Protein AF-A0A4R2NBK3-F1 (afdb_monomer)

Radius of gyration: 19.97 Å; Cα contacts (8 Å, |Δi|>4): 414; chains: 1; bounding box: 52×36×67 Å

Sequence (208 aa):
MELKKFLYHNIYIDRPTYHLQNYLVFELMTNTQRFVYMKHPIYPAPDNEKHIVFVKSTKFLNMWRNMQFPQVPKLSFGNEADWRNDDKFQYAEKGFSYGHSNPVPLAEVSCEQYIEQEPVYVKQFLWFNKLIGYTQNTKTACSFINGITRTIWLLANGVQQFPVYTYSEEDAILLAKYAGIYSEGYYGLLELNKELEKLTNINLYEPQ

InterPro domains:
  IPR035615 FiwA/Osa [cd16389] (42-181)
  IPR054044 Plasmid Fertility inhibition factor [PF22162] (52-180)

Nearest PDB structures (foldseek):
  4ovb-assembly1_A  TM=8.331E-01  e=1.066E-12  Shigella flexneri
  8rdv-assembly1_JY  TM=1.698E-01  e=2.416E+00  Psychrobacter urativorans
  4i7c-assembly1_A  TM=3.770E-01  e=8.732E+00  Homo sapiens
  8sh1-assembly1_A  TM=1.286E-01  e=1.779E+00  Homo sapiens
  3kjp-assembly1_A  TM=1.474E-01  e=5.035E+00  Homo sapiens

Secondary structure (DSSP, 8-state):
--BTTBTT--EEEE--TT-S--EEEEEEE-TTS-EEEEEEE--SS--SS-EEEEEEHHHHHHHHHT-SS-SSHHHHS--HHHHHTSTTHHHHHHHHHTGGGSPEEPEEEEEEEEEEEEEEEEEEETTEEEEEEEEEEEEEEEEEEE-HHHHHHHHHTT--EEEEEESSHHHHHHHHHHHBSSTT-EEEHHHHHHHHHHHH-S-SSS--

Foldseek 3Di:
DADPLGPPWDWDWAFDQPDQWIWIKTWFAFPVRDIFIEIDTQAPDDDQLKKKFKFFLVLQLVQALPDPDRPCNQLSVHDLVSLCPPPCLVVLVVQRVCGPVHHHYAWEKFKDKDWDWAFDWDDPDPPDTDGDGTDIDIGMHMHGPGDSNNSSNCVSRHGGIDMHMYRHVVRNQRRCCRTGPHNNRMDRSVRVNVRVCVVPVDDNRGRD

pLDDT: mean 94.19, std 6.03, range [61.19, 98.81]

Solvent-accessible surface area (backbone atoms only — not comparable to full-atom values): 11207 Å² total; per-residue (Å²): 91,74,47,92,71,46,69,98,41,53,34,48,78,47,59,46,71,89,40,89,55,17,28,45,33,40,57,37,56,30,70,85,74,46,75,34,32,32,34,44,78,47,57,90,80,49,58,80,45,34,25,45,30,41,26,28,41,70,42,41,48,51,22,32,51,51,34,92,79,54,94,51,54,66,59,50,73,41,52,57,69,50,38,67,64,37,92,55,27,65,56,35,52,57,41,44,68,47,22,86,85,44,43,36,69,57,32,31,36,50,52,52,75,48,78,43,76,46,78,39,66,45,80,78,50,104,89,42,70,44,81,77,50,67,48,81,43,84,44,55,22,35,50,71,80,43,44,62,50,52,49,43,47,39,55,62,42,49,30,57,55,53,62,32,32,23,71,33,65,67,30,35,47,52,44,7,53,68,16,24,76,38,52,83,18,55,36,45,41,61,60,46,50,60,49,51,40,74,74,62,81,52,76,65,58,64,45,88

Structure (mmCIF, N/CA/C/O backbone):
data_AF-A0A4R2NBK3-F1
#
_entry.id   AF-A0A4R2NBK3-F1
#
loop_
_atom_site.group_PDB
_atom_site.id
_atom_site.type_symbol
_atom_site.label_atom_id
_atom_site.label_alt_id
_atom_site.label_comp_id
_atom_site.label_asym_id
_atom_site.label_entity_id
_atom_site.label_seq_id
_atom_site.pdbx_PDB_ins_code
_atom_site.Cartn_x
_atom_site.Cartn_y
_atom_site.Cartn_z
_atom_site.occupancy
_atom_site.B_iso_or_equiv
_atom_site.auth_seq_id
_atom_site.auth_comp_id
_atom_site.auth_asym_id
_atom_site.auth_atom_id
_atom_site.pdbx_PDB_model_num
ATOM 1 N N . MET A 1 1 ? 16.142 -6.248 -8.693 1.00 90.94 1 MET A N 1
ATOM 2 C CA . MET A 1 1 ? 16.945 -5.424 -7.758 1.00 90.94 1 MET A CA 1
ATOM 3 C C . MET A 1 1 ? 16.207 -5.342 -6.430 1.00 90.94 1 MET A C 1
ATOM 5 O O . MET A 1 1 ? 15.104 -5.870 -6.355 1.00 90.94 1 MET A O 1
ATOM 9 N N . GLU A 1 2 ? 16.804 -4.745 -5.402 1.00 89.12 2 GLU A N 1
ATOM 10 C CA . GLU A 1 2 ? 16.242 -4.695 -4.047 1.00 89.12 2 GLU A CA 1
ATOM 11 C C . GLU A 1 2 ? 16.464 -3.300 -3.452 1.00 89.12 2 GLU A C 1
ATOM 13 O O . GLU A 1 2 ? 17.542 -2.729 -3.617 1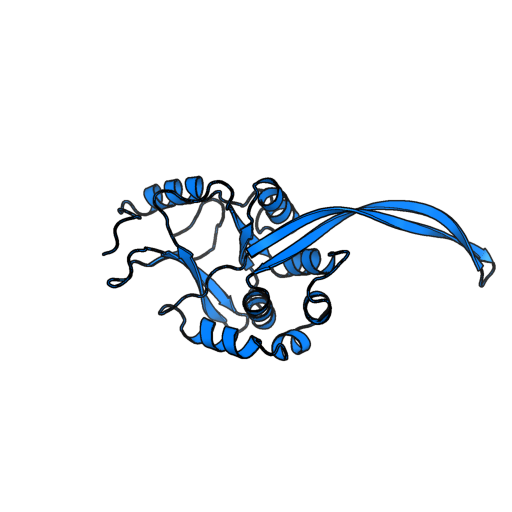.00 89.12 2 GLU A O 1
ATOM 18 N N . LEU A 1 3 ? 15.439 -2.757 -2.791 1.00 93.06 3 LEU A N 1
ATOM 19 C CA . LEU A 1 3 ? 15.501 -1.467 -2.100 1.00 93.06 3 LEU A CA 1
ATOM 20 C C . LEU A 1 3 ? 15.853 -1.678 -0.630 1.00 93.06 3 LEU A C 1
ATOM 22 O O . LEU A 1 3 ? 15.321 -2.577 0.020 1.00 93.06 3 LEU A O 1
ATOM 26 N N . LYS A 1 4 ? 16.671 -0.790 -0.067 1.00 93.50 4 LYS A N 1
ATOM 27 C CA . LYS A 1 4 ? 17.154 -0.858 1.318 1.00 93.50 4 LYS A CA 1
ATOM 28 C C . LYS A 1 4 ? 16.035 -0.915 2.352 1.00 93.50 4 LYS A C 1
ATOM 30 O O . LYS A 1 4 ? 16.172 -1.625 3.343 1.00 93.50 4 LYS A O 1
ATOM 35 N N . LYS A 1 5 ? 14.946 -0.168 2.147 1.00 94.19 5 LYS A N 1
ATOM 36 C CA . LYS A 1 5 ? 13.801 -0.161 3.072 1.00 94.19 5 LYS A CA 1
ATOM 37 C C . LYS A 1 5 ? 12.758 -1.232 2.742 1.00 94.19 5 LYS A C 1
ATOM 39 O O . LYS A 1 5 ? 11.912 -1.502 3.588 1.00 94.19 5 LYS A O 1
ATOM 44 N N . PHE A 1 6 ? 12.821 -1.865 1.564 1.00 91.38 6 PHE A N 1
ATOM 45 C CA . PHE A 1 6 ? 11.903 -2.927 1.124 1.00 91.38 6 PHE A CA 1
ATOM 46 C C . PHE A 1 6 ? 12.658 -4.218 0.787 1.00 91.38 6 PHE A C 1
ATOM 48 O O . PHE A 1 6 ? 12.602 -4.718 -0.337 1.00 91.38 6 PHE A O 1
ATOM 55 N N . LEU A 1 7 ? 13.361 -4.766 1.778 1.00 88.88 7 LEU A N 1
ATOM 56 C CA . LEU A 1 7 ? 14.114 -6.009 1.615 1.00 88.88 7 LEU A CA 1
ATOM 57 C C . LEU A 1 7 ? 13.201 -7.187 1.243 1.00 88.88 7 LEU A C 1
ATOM 59 O O . LEU A 1 7 ? 12.031 -7.222 1.628 1.00 88.88 7 LEU A O 1
ATOM 63 N N . TYR A 1 8 ? 13.748 -8.158 0.519 1.00 88.81 8 TYR A N 1
ATOM 64 C CA . TYR A 1 8 ? 13.111 -9.388 0.040 1.00 88.81 8 TYR A CA 1
ATOM 65 C C . TYR A 1 8 ? 11.945 -9.186 -0.935 1.00 88.81 8 TYR A C 1
ATOM 67 O O . TYR A 1 8 ? 11.153 -10.104 -1.150 1.00 88.81 8 TYR A O 1
ATOM 75 N N . HIS A 1 9 ? 11.847 -8.004 -1.544 1.00 91.88 9 HIS A N 1
ATOM 76 C CA . HIS A 1 9 ? 10.858 -7.709 -2.572 1.00 91.88 9 HIS A CA 1
ATOM 77 C C . HIS A 1 9 ? 11.527 -7.613 -3.938 1.00 91.88 9 HIS A C 1
ATOM 79 O O . HIS A 1 9 ? 12.431 -6.804 -4.157 1.00 91.88 9 HIS A O 1
ATOM 85 N N . ASN A 1 10 ? 11.046 -8.429 -4.872 1.00 92.75 10 ASN A N 1
ATOM 86 C CA . ASN A 1 10 ? 11.503 -8.393 -6.249 1.00 92.75 10 ASN A CA 1
ATOM 87 C C . ASN A 1 10 ? 10.959 -7.141 -6.935 1.00 92.75 10 ASN A C 1
ATOM 89 O O . ASN A 1 10 ? 9.747 -6.966 -7.090 1.00 92.75 10 ASN A O 1
ATOM 93 N N . ILE A 1 11 ? 11.880 -6.285 -7.369 1.00 95.19 11 ILE A N 1
ATOM 94 C CA . ILE A 1 11 ? 11.562 -5.105 -8.166 1.00 95.19 11 ILE A CA 1
ATOM 95 C C . ILE A 1 11 ? 12.427 -5.018 -9.422 1.00 95.19 11 ILE A C 1
ATOM 97 O O . ILE A 1 11 ? 13.563 -5.512 -9.462 1.00 95.19 11 ILE A O 1
ATOM 101 N N . TYR A 1 12 ? 11.914 -4.343 -10.443 1.00 94.50 12 TYR A N 1
ATOM 102 C CA . TYR A 1 12 ? 12.658 -4.023 -11.659 1.00 94.50 12 TYR A CA 1
ATOM 103 C C . TYR A 1 12 ? 12.159 -2.720 -12.288 1.00 94.50 12 TYR A C 1
ATOM 105 O O . TYR A 1 12 ? 11.056 -2.261 -11.996 1.00 94.50 12 TYR A O 1
ATOM 113 N N . ILE A 1 13 ? 12.994 -2.119 -13.139 1.00 94.44 13 ILE A N 1
ATOM 114 C CA . ILE A 1 13 ? 12.601 -0.968 -13.951 1.00 94.44 13 ILE A CA 1
ATOM 115 C C . ILE A 1 13 ? 12.084 -1.483 -15.290 1.00 94.44 13 ILE A C 1
ATOM 117 O O . ILE A 1 13 ? 12.817 -2.150 -16.019 1.00 94.44 13 ILE A O 1
ATOM 121 N N . ASP A 1 14 ? 10.835 -1.164 -15.596 1.00 92.69 14 ASP A N 1
ATOM 122 C CA . ASP A 1 14 ? 10.235 -1.355 -16.909 1.00 92.69 14 ASP A CA 1
ATOM 123 C C . ASP A 1 14 ? 10.446 -0.094 -17.760 1.00 92.69 14 ASP A C 1
ATOM 125 O O . ASP A 1 14 ? 10.191 1.028 -17.306 1.00 92.69 14 ASP A O 1
ATOM 129 N N . ARG A 1 15 ? 10.952 -0.292 -18.982 1.00 89.06 15 ARG A N 1
ATOM 130 C CA . ARG A 1 15 ? 11.316 0.760 -19.947 1.00 89.06 15 ARG A CA 1
ATOM 131 C C . ARG A 1 15 ? 10.594 0.509 -21.265 1.00 89.06 15 ARG A C 1
ATOM 133 O O . ARG A 1 15 ? 11.186 -0.010 -22.213 1.00 89.06 15 ARG A O 1
ATOM 140 N N . PRO A 1 16 ? 9.292 0.792 -21.312 1.00 82.62 16 PRO A N 1
ATOM 141 C CA . PRO A 1 16 ? 8.487 0.470 -22.474 1.00 82.62 16 PRO A CA 1
ATOM 142 C C . PRO A 1 16 ? 8.811 1.394 -23.660 1.00 82.62 16 PRO A C 1
ATOM 144 O O . PRO A 1 16 ? 8.764 2.614 -23.542 1.00 82.62 16 PRO A O 1
ATOM 147 N N . THR A 1 17 ? 9.041 0.804 -24.835 1.00 77.25 17 THR A N 1
ATOM 148 C CA . THR A 1 17 ? 9.452 1.506 -26.072 1.00 77.25 17 THR A CA 1
ATOM 149 C C . THR A 1 17 ? 8.465 2.576 -26.555 1.00 77.25 17 THR A C 1
ATOM 151 O O . THR A 1 17 ? 8.834 3.512 -27.254 1.00 77.25 17 THR A O 1
ATOM 154 N N . TYR A 1 18 ? 7.179 2.439 -26.219 1.00 74.94 18 TYR A N 1
ATOM 155 C CA . TYR A 1 18 ? 6.114 3.319 -26.721 1.00 74.94 18 TYR A CA 1
ATOM 156 C C . TYR A 1 18 ? 5.504 4.233 -25.655 1.00 74.94 18 TYR A C 1
ATOM 158 O O . TYR A 1 18 ? 4.508 4.901 -25.932 1.00 74.94 18 TYR A O 1
ATOM 166 N N . HIS A 1 19 ? 6.059 4.272 -24.440 1.00 70.88 19 HIS A N 1
ATOM 167 C CA . HIS A 1 19 ? 5.580 5.192 -23.411 1.00 70.88 19 HIS A CA 1
ATOM 168 C C . HIS A 1 19 ? 6.651 6.216 -23.068 1.00 70.88 19 HIS A C 1
ATOM 170 O O . HIS A 1 19 ? 7.836 5.922 -23.039 1.00 70.88 19 HIS A O 1
ATOM 176 N N . LEU A 1 20 ? 6.204 7.420 -22.721 1.00 79.69 20 LEU A N 1
ATOM 177 C CA . LEU A 1 20 ? 7.073 8.528 -22.320 1.00 79.69 20 LEU A CA 1
ATOM 178 C C . LEU A 1 20 ? 7.614 8.383 -20.886 1.00 79.69 20 LEU A C 1
ATOM 180 O O . LEU A 1 20 ? 8.121 9.347 -20.324 1.00 79.69 20 LEU A O 1
ATOM 184 N N . GLN A 1 21 ? 7.414 7.224 -20.256 1.00 87.25 21 GLN A N 1
ATOM 185 C CA . GLN A 1 21 ? 7.544 7.057 -18.818 1.00 87.25 21 GLN A CA 1
ATOM 186 C C . GLN A 1 21 ? 8.060 5.660 -18.479 1.00 87.25 21 GLN A C 1
ATOM 188 O O . GLN A 1 21 ? 7.417 4.663 -18.806 1.00 87.25 21 GLN A O 1
ATOM 193 N N . ASN A 1 22 ? 9.182 5.605 -17.760 1.00 93.00 22 ASN A N 1
ATOM 194 C CA . ASN A 1 22 ? 9.671 4.380 -17.133 1.00 93.00 22 ASN A CA 1
ATOM 195 C C . ASN A 1 22 ? 8.898 4.099 -15.838 1.00 93.00 22 ASN A C 1
ATOM 197 O O . ASN A 1 22 ? 8.418 5.025 -15.169 1.00 93.00 22 ASN A O 1
ATOM 201 N N . TYR A 1 23 ? 8.797 2.825 -15.472 1.00 95.31 23 TYR A N 1
ATOM 202 C CA . TYR A 1 23 ? 8.058 2.381 -14.296 1.00 95.31 23 TYR A CA 1
ATOM 203 C C . TYR A 1 23 ? 8.938 1.550 -13.371 1.00 95.31 23 TYR A C 1
ATOM 205 O O . TYR A 1 23 ? 9.654 0.657 -13.811 1.00 95.31 23 TYR A O 1
ATOM 213 N N . LEU A 1 24 ? 8.829 1.791 -12.069 1.00 96.50 24 LEU A N 1
ATOM 214 C CA . LEU A 1 24 ? 9.244 0.832 -11.058 1.00 96.50 24 LEU A CA 1
ATOM 215 C C . LEU A 1 24 ? 8.127 -0.200 -10.920 1.00 96.50 24 LEU A C 1
ATOM 217 O O . LEU A 1 24 ? 6.986 0.160 -10.618 1.00 96.50 24 LEU A O 1
ATOM 221 N N . VAL A 1 25 ? 8.449 -1.471 -11.126 1.00 97.81 25 VAL A N 1
ATOM 222 C CA . VAL A 1 25 ? 7.491 -2.570 -11.023 1.00 97.81 25 VAL A CA 1
ATOM 223 C C . VAL A 1 25 ? 7.828 -3.449 -9.827 1.00 97.81 25 VAL A C 1
ATOM 225 O O . VAL A 1 25 ? 8.983 -3.813 -9.612 1.00 97.81 25 VAL A O 1
ATOM 228 N N . PHE A 1 26 ? 6.795 -3.782 -9.058 1.00 98.00 26 PHE A N 1
ATOM 229 C CA . PHE A 1 26 ? 6.820 -4.666 -7.903 1.00 98.00 26 PHE A CA 1
ATOM 230 C C . PHE A 1 26 ? 6.194 -6.003 -8.281 1.00 98.00 26 PHE A C 1
ATOM 232 O O . PHE A 1 26 ? 5.058 -6.041 -8.762 1.00 98.00 26 PHE A O 1
ATOM 239 N N . GLU A 1 27 ? 6.914 -7.092 -8.038 1.00 97.81 27 GLU A N 1
ATOM 240 C CA . GLU A 1 27 ? 6.405 -8.452 -8.185 1.00 97.81 27 GLU A CA 1
ATOM 241 C C . GLU A 1 27 ? 5.878 -8.959 -6.838 1.00 97.81 27 GLU A C 1
ATOM 243 O O . GLU A 1 27 ? 6.576 -8.927 -5.824 1.00 97.81 27 GLU A O 1
ATOM 248 N N . LEU A 1 28 ? 4.630 -9.425 -6.827 1.00 97.75 28 LEU A N 1
ATOM 249 C CA . LEU A 1 28 ? 3.926 -9.896 -5.638 1.00 97.75 28 LEU A CA 1
ATOM 250 C C . LEU A 1 28 ? 3.473 -11.338 -5.849 1.00 97.75 28 LEU A C 1
ATOM 252 O O . LEU A 1 28 ? 2.954 -11.687 -6.908 1.00 97.75 28 LEU A O 1
ATOM 256 N N . MET A 1 29 ? 3.619 -12.173 -4.825 1.00 97.50 29 MET A N 1
ATOM 257 C CA . MET A 1 29 ? 3.207 -13.573 -4.878 1.00 97.50 29 MET A CA 1
ATOM 258 C C . MET A 1 29 ? 1.841 -13.771 -4.212 1.00 97.50 29 MET A C 1
ATOM 260 O O . MET A 1 29 ? 1.605 -13.322 -3.089 1.00 97.50 29 MET A O 1
ATOM 264 N N . THR A 1 30 ? 0.945 -14.463 -4.912 1.00 97.94 30 THR A N 1
ATOM 265 C CA . THR A 1 30 ? -0.365 -14.892 -4.396 1.00 97.94 30 THR A CA 1
ATOM 266 C C . THR A 1 30 ? -0.253 -16.185 -3.583 1.00 97.94 30 THR A C 1
ATOM 268 O O . THR A 1 30 ? 0.743 -16.907 -3.663 1.00 97.94 30 THR A O 1
ATOM 271 N N . ASN A 1 31 ? -1.308 -16.545 -2.846 1.00 96.31 31 ASN A N 1
ATOM 272 C CA . ASN A 1 31 ? -1.385 -17.827 -2.129 1.00 96.31 31 ASN A CA 1
ATOM 273 C C . ASN A 1 31 ? -1.361 -19.064 -3.053 1.00 96.31 31 ASN A C 1
ATOM 275 O O . ASN A 1 31 ? -1.022 -20.155 -2.602 1.00 96.31 31 ASN A O 1
ATOM 279 N N . THR A 1 32 ? -1.673 -18.895 -4.342 1.00 95.81 32 THR A N 1
ATOM 280 C CA . THR A 1 32 ? -1.589 -19.945 -5.374 1.00 95.81 32 THR A CA 1
ATOM 281 C C . THR A 1 32 ? -0.223 -20.013 -6.065 1.00 95.81 32 THR A C 1
ATOM 283 O O . THR A 1 32 ? -0.089 -20.695 -7.077 1.00 95.81 32 THR A O 1
ATOM 286 N N . GLN A 1 33 ? 0.789 -19.306 -5.542 1.00 94.50 33 GLN A N 1
ATOM 287 C CA . GLN A 1 33 ? 2.139 -19.212 -6.120 1.00 94.50 33 GLN A CA 1
ATOM 288 C C . GLN A 1 33 ? 2.179 -18.586 -7.526 1.00 94.50 33 GLN A C 1
ATOM 290 O O . GLN A 1 33 ? 3.136 -18.767 -8.273 1.00 94.50 33 GLN A O 1
ATOM 295 N N . ARG A 1 34 ? 1.147 -17.819 -7.898 1.00 95.69 34 ARG A N 1
ATOM 296 C CA . ARG A 1 34 ? 1.163 -16.979 -9.102 1.00 95.69 34 ARG A CA 1
ATOM 297 C C . ARG A 1 34 ? 1.723 -15.605 -8.773 1.00 95.69 34 ARG A C 1
ATOM 299 O O . ARG A 1 34 ? 1.346 -15.031 -7.747 1.00 95.69 34 ARG A O 1
ATOM 306 N N . PHE A 1 35 ? 2.560 -15.081 -9.661 1.00 97.25 35 PHE A N 1
ATOM 307 C CA . PHE A 1 35 ? 3.055 -13.712 -9.584 1.00 97.25 35 PHE A CA 1
ATOM 308 C C . PHE A 1 35 ? 2.074 -12.732 -10.220 1.00 97.25 35 PHE A C 1
ATOM 310 O O . PHE A 1 35 ? 1.511 -12.990 -11.285 1.00 97.25 35 PHE A O 1
ATOM 317 N N . VAL A 1 36 ? 1.896 -11.594 -9.561 1.00 98.19 36 VAL A N 1
ATOM 318 C CA . VAL A 1 36 ? 1.175 -10.430 -10.071 1.00 98.19 36 VAL A CA 1
ATOM 319 C C . VAL A 1 36 ? 2.031 -9.189 -9.911 1.00 98.19 36 VAL A C 1
ATOM 321 O O . VAL A 1 36 ? 2.940 -9.150 -9.084 1.00 98.19 36 VAL A O 1
ATOM 324 N N . TYR A 1 37 ? 1.739 -8.167 -10.708 1.00 98.56 37 TYR A N 1
ATOM 325 C CA . TYR A 1 37 ? 2.637 -7.033 -10.863 1.00 98.56 37 TYR A CA 1
ATOM 326 C C . TYR A 1 37 ? 1.911 -5.730 -10.578 1.00 98.56 37 TYR A C 1
ATOM 328 O O . TYR A 1 37 ? 0.801 -5.500 -11.069 1.00 98.56 37 TYR A O 1
ATOM 336 N N . MET A 1 38 ? 2.563 -4.864 -9.809 1.00 98.62 38 MET A N 1
ATOM 337 C CA . MET A 1 38 ? 2.104 -3.502 -9.562 1.00 98.62 38 MET A CA 1
ATOM 338 C C . MET A 1 38 ? 3.158 -2.484 -9.974 1.00 98.62 38 MET A C 1
ATOM 340 O O . MET A 1 38 ? 4.340 -2.796 -9.923 1.00 98.62 38 MET A O 1
ATOM 344 N N . LYS A 1 39 ? 2.765 -1.267 -10.365 1.00 97.88 39 LYS A N 1
ATOM 345 C CA . LYS A 1 39 ? 3.720 -0.253 -10.849 1.00 97.88 39 LYS A CA 1
ATOM 346 C C . LYS A 1 39 ? 3.583 1.131 -10.232 1.00 97.88 39 LYS A C 1
ATOM 348 O O . LYS A 1 39 ? 2.485 1.588 -9.903 1.00 97.88 39 LYS A O 1
ATOM 353 N N . HIS A 1 40 ? 4.724 1.810 -10.189 1.00 97.06 40 HIS A N 1
ATOM 354 C CA . HIS A 1 40 ? 4.900 3.223 -9.884 1.00 97.06 40 HIS A CA 1
ATOM 355 C C . HIS A 1 40 ? 5.598 3.933 -11.065 1.00 97.06 40 HIS A C 1
ATOM 357 O O . HIS A 1 40 ? 6.660 3.479 -11.486 1.00 97.06 40 HIS A O 1
ATOM 363 N N . PRO A 1 41 ? 5.030 5.011 -11.635 1.00 95.19 41 PRO A N 1
ATOM 364 C CA . PRO A 1 41 ? 5.708 5.822 -12.656 1.00 95.19 41 PRO A CA 1
ATOM 365 C C . PRO A 1 41 ? 6.869 6.642 -12.067 1.00 95.19 41 PRO A C 1
ATOM 367 O O . PRO A 1 41 ? 6.693 7.286 -11.039 1.00 95.19 41 PRO A O 1
ATOM 370 N N . ILE A 1 42 ? 8.026 6.662 -12.738 1.00 94.56 42 ILE A N 1
ATOM 371 C CA . ILE A 1 42 ? 9.257 7.324 -12.258 1.00 94.56 42 ILE A CA 1
ATOM 372 C C . ILE A 1 42 ? 9.422 8.732 -12.845 1.00 94.56 42 ILE A C 1
ATOM 374 O O . ILE A 1 42 ? 9.945 8.909 -13.944 1.00 94.56 42 ILE A O 1
ATOM 378 N N . TYR A 1 43 ? 9.024 9.766 -12.115 1.00 91.25 43 TYR A N 1
ATOM 379 C CA . TYR A 1 43 ? 9.110 11.140 -12.622 1.00 91.25 43 TYR A CA 1
ATOM 380 C C . TYR A 1 43 ? 10.484 11.789 -12.376 1.00 91.25 43 TYR A C 1
ATOM 382 O O . TYR A 1 43 ? 11.047 11.574 -11.304 1.00 91.25 43 TYR A O 1
ATOM 390 N N . PRO A 1 44 ? 10.989 12.647 -13.290 1.00 89.62 44 PRO A N 1
ATOM 391 C CA . PRO A 1 44 ? 12.187 13.467 -13.050 1.00 89.62 44 PRO A CA 1
ATOM 392 C C . PRO A 1 44 ? 12.013 14.448 -11.887 1.00 89.62 44 PRO A C 1
ATOM 394 O O . PRO A 1 44 ? 12.926 14.665 -11.096 1.00 89.62 44 PRO A O 1
ATOM 397 N N . ALA A 1 45 ? 10.815 15.022 -11.783 1.00 91.50 45 ALA A N 1
ATOM 398 C CA . ALA A 1 45 ? 10.388 15.878 -10.687 1.00 91.50 45 ALA A CA 1
ATOM 399 C C . ALA A 1 45 ? 9.238 15.170 -9.958 1.00 91.50 45 ALA A C 1
ATOM 401 O O . ALA A 1 45 ? 8.073 15.394 -10.297 1.00 91.50 45 ALA A O 1
ATOM 402 N N . PRO A 1 46 ? 9.544 14.234 -9.044 1.00 93.38 46 PRO A N 1
ATOM 403 C CA . PRO A 1 46 ? 8.509 13.529 -8.313 1.00 93.38 46 PRO A CA 1
ATOM 404 C C . PRO A 1 46 ? 7.804 14.454 -7.317 1.00 93.38 46 PRO A C 1
ATOM 406 O O . PRO A 1 46 ? 8.365 15.446 -6.855 1.00 93.38 46 PRO A O 1
ATOM 409 N N . ASP A 1 47 ? 6.573 14.090 -6.972 1.00 94.44 47 ASP A N 1
ATOM 410 C CA . ASP A 1 47 ? 5.813 14.743 -5.912 1.00 94.44 47 ASP A CA 1
ATOM 411 C C . ASP A 1 47 ? 6.476 14.485 -4.548 1.00 94.44 47 ASP A C 1
ATOM 413 O O . ASP A 1 47 ? 6.722 13.332 -4.181 1.00 94.44 47 ASP A O 1
ATOM 417 N N . ASN A 1 48 ? 6.779 15.560 -3.819 1.00 92.81 48 ASN A N 1
ATOM 418 C CA . ASN A 1 48 ? 7.462 15.505 -2.528 1.00 92.81 48 ASN A CA 1
ATOM 419 C C . ASN A 1 48 ? 6.529 15.114 -1.374 1.00 92.81 48 ASN A C 1
ATOM 421 O O . ASN A 1 48 ? 7.019 14.692 -0.331 1.00 92.81 48 ASN A O 1
ATOM 425 N N . GLU A 1 49 ? 5.212 15.245 -1.543 1.00 95.06 49 GLU A N 1
ATOM 426 C CA . GLU A 1 49 ? 4.226 14.855 -0.525 1.00 95.06 49 GLU A CA 1
ATOM 427 C C . GLU A 1 49 ? 3.840 13.378 -0.655 1.00 95.06 49 GLU A C 1
ATOM 429 O O . GLU A 1 49 ? 3.338 12.750 0.282 1.00 95.06 49 GLU A O 1
ATOM 434 N N . LYS A 1 50 ? 4.117 12.785 -1.818 1.00 97.44 50 LYS A N 1
ATOM 435 C CA . LYS A 1 50 ? 3.791 11.396 -2.103 1.00 97.44 50 LYS A CA 1
ATOM 436 C C . LYS A 1 50 ? 4.857 10.454 -1.555 1.00 97.44 50 LYS A C 1
ATOM 438 O O . LYS A 1 50 ? 6.054 10.609 -1.796 1.00 97.44 50 LYS A O 1
ATOM 443 N N . HIS A 1 51 ? 4.397 9.414 -0.873 1.00 98.50 51 HIS A N 1
ATOM 444 C CA . HIS A 1 51 ? 5.257 8.391 -0.290 1.00 98.50 51 HIS A CA 1
ATOM 445 C C . HIS A 1 51 ? 4.772 6.999 -0.684 1.00 98.50 51 HIS A C 1
ATOM 447 O O . HIS A 1 51 ? 3.585 6.797 -0.932 1.00 98.50 51 HIS A O 1
ATOM 453 N N . ILE A 1 52 ? 5.685 6.030 -0.744 1.00 98.50 52 ILE A N 1
ATOM 454 C CA . ILE A 1 52 ? 5.356 4.610 -0.902 1.00 98.50 52 ILE A CA 1
ATOM 455 C C . ILE A 1 52 ? 5.632 3.899 0.416 1.00 98.50 52 ILE A C 1
ATOM 457 O O . ILE A 1 52 ? 6.729 4.009 0.968 1.00 98.50 52 ILE A O 1
ATOM 461 N N . VAL A 1 53 ? 4.659 3.114 0.874 1.00 98.50 53 VAL A N 1
ATOM 462 C CA . VAL A 1 53 ? 4.794 2.226 2.032 1.00 98.50 53 VAL A CA 1
ATOM 463 C C . VAL A 1 53 ? 4.468 0.804 1.604 1.00 98.50 53 VAL A C 1
ATOM 465 O O . VAL A 1 53 ? 3.426 0.555 0.997 1.00 98.50 53 VAL A O 1
ATOM 468 N N . PHE A 1 54 ? 5.341 -0.142 1.944 1.00 97.75 54 PHE A N 1
ATOM 469 C CA . PHE A 1 54 ? 5.046 -1.563 1.795 1.0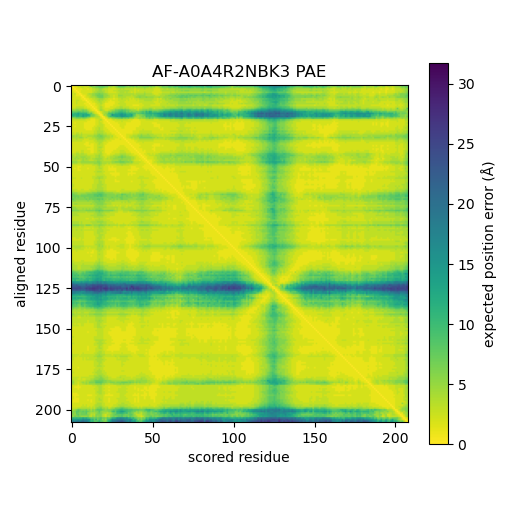0 97.75 54 PHE A CA 1
ATOM 470 C C . PHE A 1 54 ? 4.354 -2.065 3.060 1.00 97.75 54 PHE A C 1
ATOM 472 O O . PHE A 1 54 ? 4.930 -2.026 4.150 1.00 97.75 54 PHE A O 1
ATOM 479 N N . VAL A 1 55 ? 3.109 -2.518 2.933 1.00 98.31 55 VAL A N 1
ATOM 480 C CA . VAL A 1 55 ? 2.263 -2.880 4.077 1.00 98.31 55 VAL A CA 1
ATOM 481 C C . VAL A 1 55 ? 2.105 -4.388 4.202 1.00 98.31 55 VAL A C 1
ATOM 483 O O . VAL A 1 55 ? 2.074 -5.102 3.204 1.00 98.31 55 VAL A O 1
ATOM 486 N N . LYS A 1 56 ? 1.951 -4.882 5.433 1.00 98.25 56 LYS A N 1
ATOM 487 C CA . LYS A 1 56 ? 1.474 -6.238 5.727 1.00 98.25 56 LYS A CA 1
ATOM 488 C C . LYS A 1 56 ? -0.045 -6.259 5.594 1.00 98.25 56 LYS A C 1
ATOM 490 O O . LYS A 1 56 ? -0.733 -5.509 6.288 1.00 98.25 56 LYS A O 1
ATOM 495 N N . SER A 1 57 ? -0.569 -7.149 4.757 1.00 97.75 57 SER A N 1
ATOM 496 C CA . SER A 1 57 ? -1.986 -7.188 4.375 1.00 97.75 57 SER A CA 1
ATOM 497 C C . SER A 1 57 ? -2.939 -7.265 5.570 1.00 97.75 57 SER A C 1
ATOM 499 O O . SER A 1 57 ? -3.913 -6.519 5.642 1.00 97.75 57 SER A O 1
ATOM 501 N N . THR A 1 58 ? -2.621 -8.103 6.558 1.00 97.56 58 THR A N 1
ATOM 502 C CA . THR A 1 58 ? -3.430 -8.283 7.773 1.00 97.56 58 THR A CA 1
ATOM 503 C C . THR A 1 58 ? -3.458 -7.037 8.652 1.00 97.56 58 THR A C 1
ATOM 505 O O . THR A 1 58 ? -4.515 -6.658 9.153 1.00 97.56 58 THR A O 1
ATOM 508 N N . LYS A 1 59 ? -2.316 -6.363 8.821 1.00 98.25 59 LYS A N 1
ATOM 509 C CA . LYS A 1 59 ? -2.233 -5.132 9.613 1.00 98.25 59 LYS A CA 1
ATOM 510 C C . LYS A 1 59 ? -2.929 -3.969 8.912 1.00 98.25 59 LYS A C 1
ATOM 512 O O . LYS A 1 59 ? -3.663 -3.229 9.559 1.00 98.25 59 LYS A O 1
ATOM 517 N N . PHE A 1 60 ? -2.751 -3.857 7.598 1.00 98.38 60 PHE A N 1
ATOM 518 C CA . PHE A 1 60 ? -3.443 -2.866 6.783 1.00 98.38 60 PHE A CA 1
ATOM 519 C C . PHE A 1 60 ? -4.966 -3.046 6.856 1.00 98.38 60 PHE A C 1
ATOM 521 O O . PHE A 1 60 ? -5.686 -2.090 7.127 1.00 98.38 60 PHE A O 1
ATOM 528 N N . LEU A 1 61 ? -5.461 -4.280 6.703 1.00 97.94 61 LEU A N 1
ATOM 529 C CA . LEU A 1 61 ? -6.889 -4.584 6.826 1.00 97.94 61 LEU A CA 1
ATOM 530 C C . LEU A 1 61 ? -7.437 -4.235 8.219 1.00 97.94 61 LEU A C 1
ATOM 532 O O . LEU A 1 61 ? -8.551 -3.730 8.329 1.00 97.94 61 LEU A O 1
ATOM 536 N 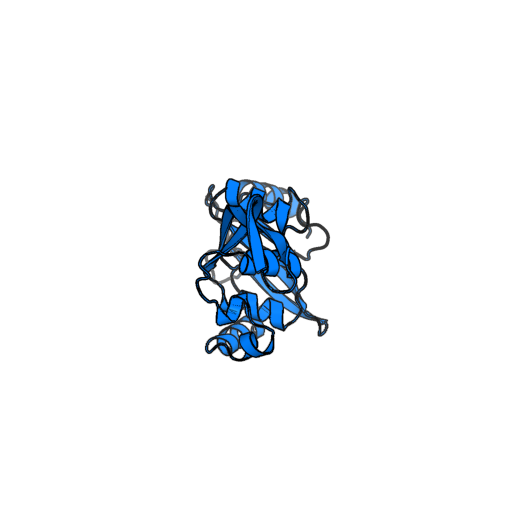N . ASN A 1 62 ? -6.657 -4.455 9.280 1.00 97.62 62 ASN A N 1
ATOM 537 C CA . ASN A 1 62 ? -7.047 -4.047 10.630 1.00 97.62 62 ASN A CA 1
ATOM 538 C C . ASN A 1 62 ? -7.142 -2.522 10.769 1.00 97.62 62 ASN A C 1
ATOM 540 O O . ASN A 1 62 ? -8.116 -2.040 11.337 1.00 97.62 62 ASN A O 1
ATOM 544 N N . MET A 1 63 ? -6.192 -1.759 10.215 1.00 97.88 63 MET A N 1
ATOM 545 C CA . MET A 1 63 ? -6.309 -0.296 10.178 1.00 97.88 63 MET A CA 1
ATOM 546 C C . MET A 1 63 ? -7.536 0.144 9.370 1.00 97.88 63 MET A C 1
ATOM 548 O O . MET A 1 63 ? -8.266 1.028 9.801 1.00 97.88 63 MET A O 1
ATOM 552 N N . TRP A 1 64 ? -7.830 -0.504 8.242 1.00 97.94 64 TRP A N 1
ATOM 553 C CA . TRP A 1 64 ? -9.017 -0.167 7.453 1.00 97.94 64 TRP A CA 1
ATOM 554 C C . TRP A 1 64 ? -10.334 -0.427 8.199 1.00 97.94 64 TRP A C 1
ATOM 556 O O . TRP A 1 64 ? -11.282 0.351 8.101 1.00 97.94 64 TRP A O 1
ATOM 566 N N . ARG A 1 65 ? -10.380 -1.489 9.009 1.00 96.62 65 ARG A N 1
ATOM 567 C CA . ARG A 1 65 ? -11.515 -1.806 9.891 1.00 96.62 65 ARG A CA 1
ATOM 568 C C . ARG A 1 65 ? -11.686 -0.824 11.045 1.00 96.62 65 ARG A C 1
ATOM 570 O O . ARG A 1 65 ? -12.792 -0.701 11.551 1.00 96.62 65 ARG A O 1
ATOM 577 N N . ASN A 1 66 ? -10.632 -0.124 11.450 1.00 95.94 66 ASN A N 1
ATOM 578 C CA . ASN A 1 66 ? -10.702 0.847 12.540 1.00 95.94 66 ASN A CA 1
ATOM 579 C C . ASN A 1 66 ? -11.294 2.200 12.111 1.00 95.9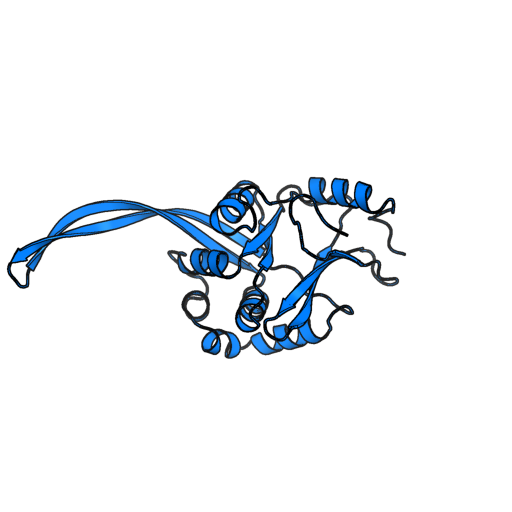4 66 ASN A C 1
ATOM 581 O O . ASN A 1 66 ? -11.366 3.103 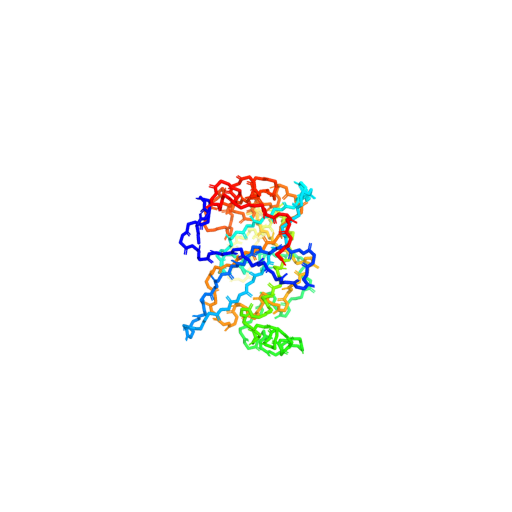12.932 1.00 95.94 66 ASN A O 1
ATOM 585 N N . MET A 1 67 ? -11.694 2.395 10.852 1.00 93.56 67 MET A N 1
ATOM 586 C CA . MET A 1 67 ? -12.302 3.665 10.444 1.00 93.56 67 MET A CA 1
ATOM 587 C C . MET A 1 67 ? -13.597 3.918 11.226 1.00 93.56 67 MET A C 1
ATOM 589 O O . MET A 1 67 ? -14.530 3.119 11.137 1.00 93.56 67 MET A O 1
ATOM 593 N N . GLN A 1 68 ? -13.682 5.056 11.926 1.00 88.25 68 GLN A N 1
ATOM 594 C CA . GLN A 1 68 ? -14.906 5.467 12.632 1.00 88.25 68 GLN A CA 1
ATOM 595 C C . GLN A 1 68 ? -16.087 5.616 11.663 1.00 88.25 68 GLN A C 1
ATOM 597 O O . GLN A 1 68 ? -17.216 5.239 11.975 1.00 88.25 68 GLN A O 1
ATOM 602 N N . PHE A 1 69 ? -15.800 6.123 10.460 1.00 89.75 69 PHE A N 1
ATOM 603 C CA . PHE A 1 69 ? -16.762 6.321 9.379 1.00 89.75 69 PHE A CA 1
ATOM 604 C C . PHE A 1 69 ? -16.261 5.623 8.103 1.00 89.75 69 PHE A C 1
ATOM 606 O O . PHE A 1 69 ? -15.637 6.253 7.246 1.00 89.75 69 PHE A O 1
ATOM 613 N N . PRO A 1 70 ? -16.469 4.301 7.967 1.00 91.56 70 PRO A N 1
ATOM 614 C CA . PRO A 1 70 ? -15.937 3.552 6.839 1.00 91.56 70 PRO A CA 1
ATOM 615 C C . PRO A 1 70 ? -16.646 3.938 5.536 1.00 91.56 70 PRO A C 1
ATOM 617 O O . PRO A 1 70 ? -17.867 3.858 5.437 1.00 91.56 70 PRO A O 1
ATOM 620 N N . GLN A 1 71 ? -15.865 4.289 4.508 1.00 92.81 71 GLN A N 1
ATOM 621 C CA . GLN A 1 71 ? -16.371 4.653 3.173 1.00 92.81 71 GLN A CA 1
ATOM 622 C C . GLN A 1 71 ? -17.168 3.517 2.509 1.00 92.81 71 GLN A C 1
ATOM 624 O O . GLN A 1 71 ? -18.141 3.758 1.801 1.00 92.81 71 GLN A O 1
ATOM 629 N N . VAL A 1 72 ? -16.742 2.269 2.734 1.00 94.06 72 VAL A N 1
ATOM 630 C CA . VAL A 1 72 ? -17.343 1.051 2.167 1.00 94.06 72 VAL A CA 1
ATOM 631 C C . VAL A 1 72 ? -17.450 -0.046 3.239 1.00 94.06 72 VAL A C 1
ATOM 633 O O . VAL A 1 72 ? -16.705 -1.027 3.201 1.00 94.06 72 VAL A O 1
ATOM 636 N N . PRO A 1 73 ? -18.383 0.077 4.206 1.00 95.00 73 PRO A N 1
ATOM 637 C CA . PRO A 1 73 ? -18.448 -0.801 5.381 1.00 95.00 73 PRO A CA 1
ATOM 638 C C . PRO A 1 73 ? -18.551 -2.291 5.029 1.00 95.00 73 PRO A C 1
ATOM 640 O O . PRO A 1 73 ? -17.937 -3.131 5.682 1.00 95.00 73 PRO A O 1
ATOM 643 N N . LYS A 1 74 ? -19.282 -2.617 3.952 1.00 95.81 74 LYS A N 1
ATOM 644 C CA . LYS A 1 74 ? -19.433 -3.992 3.450 1.00 95.81 74 LYS A CA 1
ATOM 645 C C . LYS A 1 74 ? -18.092 -4.627 3.068 1.00 95.81 74 LYS A C 1
ATOM 647 O O . LYS A 1 74 ? -17.928 -5.827 3.228 1.00 95.81 74 LYS A O 1
ATOM 652 N N . LEU A 1 75 ? -17.142 -3.836 2.570 1.00 96.88 75 LEU A N 1
ATOM 653 C CA . LEU A 1 75 ? -15.831 -4.329 2.150 1.00 96.88 75 LEU A CA 1
ATOM 654 C C . LEU A 1 75 ? -14.813 -4.280 3.291 1.00 96.88 75 LEU A C 1
ATOM 656 O O . LEU A 1 75 ? -14.073 -5.244 3.470 1.00 96.88 75 LEU A O 1
ATOM 660 N N . SER A 1 76 ? -14.793 -3.206 4.089 1.00 95.38 76 SER A N 1
ATOM 661 C CA . SER A 1 76 ? -13.840 -3.070 5.200 1.00 95.38 76 SER A CA 1
ATOM 662 C C . SER A 1 76 ? -14.090 -4.110 6.300 1.00 95.38 76 SER A C 1
ATOM 664 O O . SER A 1 76 ? -13.155 -4.771 6.761 1.00 95.38 76 SER A O 1
ATOM 666 N N . PHE A 1 77 ? -15.353 -4.313 6.689 1.00 95.44 77 PHE A N 1
ATOM 667 C CA . PHE A 1 77 ? -15.750 -5.331 7.670 1.00 95.44 77 PHE A CA 1
ATOM 668 C C . PHE A 1 77 ? -16.032 -6.703 7.052 1.00 95.44 77 PHE A C 1
ATOM 670 O O . PHE A 1 77 ? -16.175 -7.681 7.784 1.00 95.44 77 PHE A O 1
ATOM 677 N N . GLY A 1 78 ? -16.101 -6.774 5.722 1.00 94.12 78 GLY A N 1
ATOM 678 C CA . GLY A 1 78 ? -16.364 -8.002 4.987 1.00 94.12 78 GLY A CA 1
ATOM 679 C C . GLY A 1 78 ? -15.213 -9.004 5.009 1.00 94.12 78 GLY A C 1
ATOM 680 O O . GLY A 1 78 ? -14.141 -8.797 5.599 1.00 94.12 78 GLY A O 1
ATOM 681 N N . ASN A 1 79 ? -15.466 -10.118 4.334 1.00 96.06 79 ASN A N 1
ATOM 6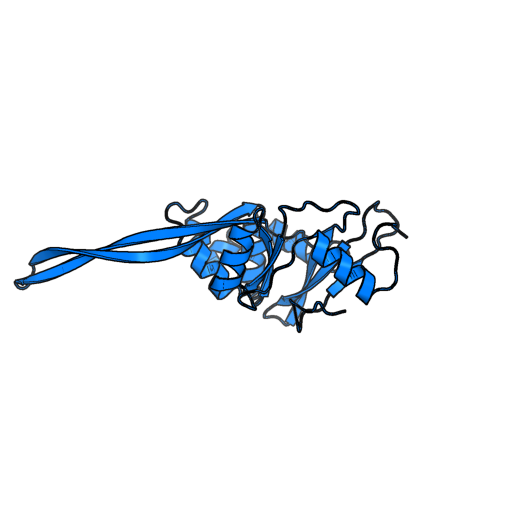82 C CA . ASN A 1 79 ? -14.521 -11.204 4.112 1.00 96.06 79 ASN A CA 1
ATOM 683 C C . ASN A 1 79 ? -14.265 -11.430 2.611 1.00 96.06 79 ASN A C 1
ATOM 685 O O . ASN A 1 79 ? -14.742 -10.689 1.755 1.00 96.06 79 ASN A O 1
ATOM 689 N N . GLU A 1 80 ? -13.513 -12.481 2.285 1.00 97.62 80 GLU A N 1
ATOM 690 C CA . GLU A 1 80 ? -13.184 -12.828 0.902 1.00 97.62 80 GLU A CA 1
ATOM 691 C C . GLU A 1 80 ? -14.414 -12.998 -0.002 1.00 97.62 80 GLU A C 1
ATOM 693 O O . GLU A 1 80 ? -14.383 -12.555 -1.148 1.00 97.62 80 GLU A O 1
ATOM 698 N N . ALA A 1 81 ? -15.505 -13.591 0.488 1.00 98.12 81 ALA A N 1
ATOM 699 C CA . ALA A 1 81 ? -16.724 -13.740 -0.301 1.00 98.12 81 ALA A CA 1
ATOM 700 C C . ALA A 1 81 ? -17.368 -12.378 -0.600 1.00 98.12 81 ALA A C 1
ATOM 702 O O . ALA A 1 81 ? -17.814 -12.149 -1.723 1.00 98.12 81 ALA A O 1
ATOM 703 N N . ASP A 1 82 ? -17.370 -11.453 0.365 1.00 98.06 82 ASP A N 1
ATOM 704 C CA . ASP A 1 82 ? -17.839 -10.080 0.140 1.00 98.06 82 ASP A CA 1
ATOM 705 C C . ASP A 1 82 ? -16.972 -9.360 -0.893 1.00 98.06 82 ASP A C 1
ATOM 707 O O . ASP A 1 82 ? -17.502 -8.686 -1.775 1.00 98.06 82 ASP A O 1
ATOM 711 N N . TRP A 1 83 ? -15.651 -9.543 -0.817 1.00 98.38 83 TRP A N 1
ATOM 712 C CA . TRP A 1 83 ? -14.702 -8.953 -1.757 1.00 98.38 83 TRP A CA 1
ATOM 713 C C . TRP A 1 83 ? -14.884 -9.493 -3.171 1.00 98.38 83 TRP A C 1
ATOM 715 O O . TRP A 1 83 ? -14.952 -8.711 -4.112 1.00 98.38 83 TRP A O 1
ATOM 725 N N . ARG A 1 84 ? -15.012 -10.814 -3.336 1.00 98.25 84 ARG A N 1
ATOM 726 C CA . ARG A 1 84 ? -15.219 -11.446 -4.650 1.00 98.25 84 ARG A CA 1
ATOM 727 C C . ARG A 1 84 ? -16.559 -11.076 -5.288 1.00 98.25 84 ARG A C 1
ATOM 729 O O . ARG A 1 84 ? -16.674 -11.126 -6.508 1.00 98.25 84 ARG A O 1
ATOM 736 N N . ASN A 1 85 ? -17.543 -10.695 -4.474 1.00 97.75 85 ASN A N 1
ATOM 737 C CA . ASN A 1 85 ? -18.851 -10.219 -4.918 1.00 97.75 85 ASN A CA 1
ATOM 738 C C . ASN A 1 85 ? -18.899 -8.701 -5.191 1.00 97.75 85 ASN A C 1
ATOM 740 O O . ASN A 1 85 ? -19.968 -8.193 -5.534 1.00 97.75 85 ASN A O 1
ATOM 744 N N . ASP A 1 86 ? -17.793 -7.966 -5.022 1.00 97.75 86 ASP A N 1
ATOM 745 C CA . ASP A 1 86 ? -17.695 -6.564 -5.442 1.00 97.75 86 ASP A CA 1
ATOM 746 C C . ASP A 1 86 ? -17.908 -6.462 -6.960 1.00 97.75 86 ASP A C 1
ATOM 748 O O . ASP A 1 86 ? -17.315 -7.208 -7.743 1.00 97.75 86 ASP A O 1
ATOM 752 N N . ASP A 1 87 ? -18.756 -5.531 -7.394 1.00 96.56 87 ASP A N 1
ATOM 753 C CA . ASP A 1 87 ? -19.161 -5.378 -8.798 1.00 96.56 87 ASP A CA 1
ATOM 754 C C . ASP A 1 87 ? -17.965 -5.108 -9.728 1.00 96.56 87 ASP A C 1
ATOM 756 O O . ASP A 1 87 ? -17.965 -5.494 -10.907 1.00 96.56 87 ASP A O 1
ATOM 760 N N . LYS A 1 88 ? -16.914 -4.491 -9.175 1.00 97.06 88 LYS A N 1
ATOM 761 C CA . LYS A 1 88 ? -15.672 -4.175 -9.875 1.00 97.06 88 LYS A CA 1
ATOM 762 C C . LYS A 1 88 ? -14.581 -5.230 -9.712 1.00 97.06 88 LYS A C 1
ATOM 764 O O . LYS A 1 88 ? -13.564 -5.113 -10.402 1.00 97.06 88 LYS A O 1
ATOM 769 N N . PHE A 1 89 ? -14.763 -6.268 -8.892 1.00 98.38 89 PHE A N 1
ATOM 770 C CA . PHE A 1 89 ? -13.734 -7.287 -8.638 1.00 98.38 89 PHE A CA 1
ATOM 771 C C . PHE A 1 89 ? -13.206 -7.914 -9.936 1.00 98.38 89 PHE A C 1
ATOM 773 O O . PHE A 1 89 ? -11.998 -8.020 -10.141 1.00 98.38 89 PHE A O 1
ATOM 780 N N . GLN A 1 90 ? -14.108 -8.234 -10.867 1.00 98.12 90 GLN A N 1
ATOM 781 C CA . GLN A 1 90 ? -13.778 -8.770 -12.193 1.00 98.12 90 GLN A CA 1
ATOM 782 C C . GLN A 1 90 ? -12.886 -7.843 -13.039 1.00 98.12 90 GLN A C 1
ATOM 784 O O . GLN A 1 90 ? -12.094 -8.318 -13.853 1.00 98.12 90 GLN A O 1
ATOM 789 N N . TYR A 1 91 ? -12.965 -6.521 -12.850 1.00 98.12 91 TYR A N 1
ATOM 790 C CA . TYR A 1 91 ? -12.075 -5.582 -13.536 1.00 98.12 91 TYR A CA 1
ATOM 791 C C . TYR A 1 91 ? -10.672 -5.601 -12.933 1.00 98.12 91 TYR A C 1
ATOM 793 O O . TYR A 1 91 ? -9.702 -5.479 -13.680 1.00 98.12 91 TYR A O 1
ATOM 801 N N . ALA A 1 92 ? -10.549 -5.782 -11.613 1.00 98.12 92 ALA A N 1
ATOM 802 C CA . ALA A 1 92 ? -9.249 -6.004 -10.987 1.00 98.12 92 ALA A CA 1
ATOM 803 C C . ALA A 1 92 ? -8.650 -7.345 -11.430 1.00 98.12 92 ALA A C 1
ATOM 805 O O . ALA A 1 92 ? -7.490 -7.364 -11.824 1.00 98.12 92 ALA A O 1
ATOM 806 N N . GLU A 1 93 ? -9.447 -8.417 -11.483 1.00 98.25 93 GLU A N 1
ATOM 807 C CA . GLU A 1 93 ? -9.030 -9.721 -12.022 1.00 98.25 93 GLU A CA 1
ATOM 808 C C . GLU A 1 93 ? -8.490 -9.583 -13.451 1.00 98.25 93 GLU A C 1
ATOM 810 O O . GLU A 1 93 ? -7.365 -9.987 -13.742 1.00 98.25 93 GLU A O 1
ATOM 815 N N . LYS A 1 94 ? -9.243 -8.913 -14.332 1.00 98.38 94 LYS A N 1
ATOM 816 C CA . LYS A 1 94 ? -8.799 -8.620 -15.698 1.00 98.38 94 LYS A CA 1
ATOM 817 C C . LYS A 1 94 ? -7.520 -7.781 -15.712 1.00 98.38 94 LYS A C 1
ATOM 819 O O . LYS A 1 94 ? -6.612 -8.081 -16.480 1.00 98.38 94 LYS A O 1
ATOM 824 N N . GLY A 1 95 ? -7.429 -6.757 -14.866 1.00 98.25 95 GLY A N 1
ATOM 825 C CA . GLY A 1 95 ? -6.249 -5.902 -14.750 1.00 98.25 95 GLY A CA 1
ATOM 826 C C . GLY A 1 95 ? -4.992 -6.681 -14.358 1.00 98.25 95 GLY A C 1
ATOM 827 O O . GLY A 1 95 ? -3.975 -6.580 -15.037 1.00 98.25 95 GLY A O 1
ATOM 828 N N . PHE A 1 96 ? -5.073 -7.506 -13.314 1.00 98.38 96 PHE A N 1
ATOM 829 C CA . PHE A 1 96 ? -3.962 -8.349 -12.871 1.00 98.38 96 PHE A CA 1
ATOM 830 C C . PHE A 1 96 ? -3.634 -9.472 -13.866 1.00 98.38 96 PHE A C 1
ATOM 832 O O . PHE A 1 96 ? -2.472 -9.868 -13.958 1.00 98.38 96 PHE A O 1
ATOM 839 N N . SER A 1 97 ? -4.604 -9.932 -14.667 1.00 97.69 97 SER A N 1
ATOM 840 C CA . SER A 1 97 ? -4.383 -10.969 -15.689 1.00 97.69 97 SER A CA 1
ATOM 841 C C . SER A 1 97 ? -3.406 -10.559 -16.798 1.00 97.69 97 SER A C 1
ATOM 843 O O . SER A 1 97 ? -2.801 -11.427 -17.424 1.00 97.69 97 SER A O 1
ATOM 845 N N . TYR A 1 98 ? -3.198 -9.255 -17.023 1.00 97.19 98 TYR A N 1
ATOM 846 C CA . TYR A 1 98 ? -2.207 -8.774 -17.990 1.00 97.19 98 TYR A CA 1
ATOM 847 C C . TYR A 1 98 ? -0.762 -9.021 -17.533 1.00 97.19 98 TYR A C 1
ATOM 849 O O . TYR A 1 98 ? 0.165 -8.993 -18.349 1.00 97.19 98 TYR A O 1
ATOM 857 N N . GLY A 1 99 ? -0.556 -9.272 -16.237 1.00 95.88 99 GLY A N 1
ATOM 858 C CA . GLY A 1 99 ? 0.746 -9.561 -15.659 1.00 95.88 99 GLY A CA 1
ATOM 859 C C . GLY A 1 99 ? 1.786 -8.487 -15.990 1.00 95.88 99 GLY A C 1
ATOM 860 O O . GLY A 1 99 ? 1.520 -7.288 -15.904 1.00 95.88 99 GLY A O 1
ATOM 861 N N . HIS A 1 100 ? 2.972 -8.935 -16.403 1.00 92.00 100 HIS A N 1
ATOM 862 C CA . HIS A 1 100 ? 4.104 -8.070 -16.738 1.00 92.00 100 HIS A CA 1
ATOM 863 C C . HIS A 1 100 ? 3.803 -7.080 -17.875 1.00 92.00 100 HIS A C 1
ATOM 865 O O . HIS A 1 100 ? 4.373 -5.999 -17.899 1.00 92.00 100 HIS A O 1
ATOM 871 N N . SER A 1 101 ? 2.900 -7.423 -18.802 1.00 93.44 101 SER A N 1
ATOM 872 C CA . SER A 1 101 ? 2.598 -6.571 -19.963 1.00 93.44 101 SER A CA 1
ATOM 873 C C . SER A 1 101 ? 1.849 -5.285 -19.599 1.00 93.44 101 SER A C 1
ATOM 875 O O . SER A 1 101 ? 1.925 -4.299 -20.329 1.00 93.44 101 SER A O 1
ATOM 877 N N . ASN A 1 102 ? 1.123 -5.276 -18.475 1.00 95.06 102 ASN A N 1
ATOM 878 C CA . ASN A 1 102 ? 0.466 -4.079 -17.962 1.00 95.06 102 ASN A CA 1
ATOM 879 C C . ASN A 1 102 ? 0.245 -4.174 -16.440 1.00 95.06 102 ASN A C 1
ATOM 881 O O . ASN A 1 102 ? -0.874 -4.445 -15.998 1.00 95.06 102 ASN A O 1
ATOM 885 N N . PRO A 1 103 ? 1.288 -3.928 -15.626 1.00 97.56 103 PRO A N 1
ATOM 886 C CA . PRO A 1 103 ? 1.172 -3.991 -14.174 1.00 97.56 103 PRO A CA 1
ATOM 887 C C . PRO A 1 103 ? 0.146 -2.987 -13.632 1.00 97.56 103 PRO A C 1
ATOM 889 O O . PRO A 1 103 ? -0.018 -1.883 -14.167 1.00 97.56 103 PRO A O 1
ATOM 892 N N . VAL A 1 104 ? -0.524 -3.344 -12.538 1.00 98.44 104 VAL A N 1
ATOM 893 C CA . VAL A 1 104 ? -1.617 -2.554 -11.952 1.00 98.44 104 VAL A CA 1
ATOM 894 C C . VAL A 1 104 ? -1.062 -1.376 -11.126 1.00 98.44 104 VAL A C 1
ATOM 896 O O . VAL A 1 104 ? -0.143 -1.565 -10.333 1.00 98.44 104 VAL A O 1
ATOM 899 N N . PRO A 1 105 ? -1.587 -0.142 -11.241 1.00 98.44 105 PRO A N 1
ATOM 900 C CA . PRO A 1 105 ? -1.104 0.976 -10.423 1.00 98.44 105 PRO A CA 1
ATOM 901 C C . PRO A 1 105 ? -1.402 0.784 -8.930 1.00 98.44 105 PRO A C 1
ATOM 903 O O . PRO A 1 105 ? -2.437 0.206 -8.581 1.00 98.44 105 PRO A O 1
ATOM 906 N N . LEU A 1 106 ? -0.544 1.324 -8.058 1.00 98.75 106 LEU A N 1
ATOM 907 C CA . LEU A 1 106 ? -0.721 1.228 -6.601 1.00 98.75 106 LEU A CA 1
ATOM 908 C C . LEU A 1 106 ? -2.047 1.846 -6.131 1.00 98.75 106 LEU A C 1
ATOM 910 O O . LEU A 1 106 ? -2.619 2.709 -6.801 1.00 98.75 106 LEU A O 1
ATOM 914 N N . ALA A 1 107 ? -2.539 1.381 -4.983 1.00 98.62 107 ALA A N 1
ATOM 915 C CA . ALA A 1 107 ? -3.656 2.017 -4.294 1.00 98.62 107 ALA A CA 1
ATOM 916 C C . ALA A 1 107 ? -3.184 3.266 -3.539 1.00 98.62 107 ALA A C 1
ATOM 918 O O . ALA A 1 107 ? -2.010 3.388 -3.194 1.00 98.62 107 ALA A O 1
ATOM 919 N N . GLU A 1 108 ? -4.111 4.176 -3.278 1.00 98.69 108 GLU A N 1
ATOM 920 C CA . GLU A 1 108 ? -3.869 5.456 -2.622 1.00 98.69 108 GLU A CA 1
ATOM 921 C C . GLU A 1 108 ? -4.684 5.507 -1.338 1.00 98.69 108 GLU A C 1
ATOM 923 O O . GLU A 1 108 ? -5.905 5.316 -1.367 1.00 98.69 108 GLU A O 1
ATOM 928 N N . VAL A 1 109 ? -4.012 5.746 -0.218 1.00 98.38 109 VAL A N 1
ATOM 929 C CA . VAL A 1 109 ? -4.612 5.682 1.111 1.00 98.38 109 VAL A CA 1
ATOM 930 C C . VAL A 1 109 ? -4.289 6.934 1.910 1.00 98.38 109 VAL A C 1
ATOM 932 O O . VAL A 1 109 ? -3.282 7.598 1.671 1.00 98.38 109 VAL A O 1
ATOM 935 N N . SER A 1 110 ? -5.162 7.237 2.861 1.00 97.38 110 SER A N 1
ATOM 936 C CA . SER A 1 110 ? -4.905 8.225 3.905 1.00 97.38 110 SER A CA 1
ATOM 937 C C . SER A 1 110 ? -5.142 7.580 5.257 1.00 97.38 110 SER A C 1
ATOM 939 O O . SER A 1 110 ? -6.015 6.714 5.383 1.00 97.38 110 SER A O 1
ATOM 941 N N . CYS A 1 111 ? -4.344 7.961 6.244 1.00 97.38 111 CYS A N 1
ATOM 942 C CA . CYS A 1 111 ? -4.366 7.359 7.563 1.00 97.38 111 CYS A CA 1
ATOM 943 C C . CYS A 1 111 ? -4.534 8.416 8.646 1.00 97.38 111 CYS A C 1
ATOM 945 O O . CYS A 1 111 ? -4.098 9.550 8.518 1.00 97.38 111 CYS A O 1
ATOM 947 N N . GLU A 1 112 ? -5.161 8.023 9.744 1.00 95.81 112 GLU A N 1
ATOM 948 C CA . GLU A 1 112 ? -5.415 8.910 10.867 1.00 95.81 112 GLU A CA 1
ATOM 949 C C . GLU A 1 112 ? -5.190 8.190 12.192 1.00 95.81 112 GLU A C 1
ATOM 951 O O . GLU A 1 112 ? -5.316 6.964 12.308 1.00 95.81 112 GLU A O 1
ATOM 956 N N . GLN A 1 113 ? -4.858 8.975 13.210 1.00 96.00 113 GLN A N 1
ATOM 957 C CA . GLN A 1 113 ? -4.800 8.525 14.589 1.00 96.00 113 GLN A CA 1
ATOM 958 C C . GLN A 1 113 ? -5.818 9.319 15.399 1.00 96.00 113 GLN A C 1
ATOM 960 O O . GLN A 1 113 ? -5.818 10.547 15.373 1.00 96.00 113 GLN A O 1
ATOM 965 N N . TYR A 1 114 ? -6.651 8.618 16.159 1.00 94.06 114 TYR A N 1
ATOM 966 C CA . TYR A 1 114 ? -7.686 9.233 16.978 1.00 94.06 114 TYR A CA 1
ATOM 967 C C . TYR A 1 114 ? -7.766 8.572 18.356 1.00 94.06 114 TYR A C 1
ATOM 969 O O . TYR A 1 114 ? -7.243 7.478 18.585 1.00 94.06 114 TYR A O 1
ATOM 977 N N . ILE A 1 115 ? -8.416 9.258 19.296 1.00 93.62 115 ILE A N 1
ATOM 978 C CA . ILE A 1 115 ? -8.690 8.732 20.634 1.00 93.62 115 ILE A CA 1
ATOM 979 C C . ILE A 1 115 ? -10.092 8.131 20.627 1.00 93.62 115 ILE A C 1
ATOM 981 O O . ILE A 1 115 ? -11.077 8.833 20.411 1.00 93.62 115 ILE A O 1
ATOM 985 N N . GLU A 1 116 ? -10.179 6.831 20.871 1.00 92.06 116 GLU A N 1
ATOM 986 C CA . GLU A 1 116 ? -11.432 6.130 21.110 1.00 92.06 116 GLU A CA 1
ATOM 987 C C . GLU A 1 116 ? -11.768 6.162 22.600 1.00 92.06 116 GLU A C 1
ATOM 989 O O . GLU A 1 116 ? -10.904 5.925 23.448 1.00 92.06 116 GLU A O 1
ATOM 994 N N . GLN A 1 117 ? -13.024 6.465 22.921 1.00 91.69 117 GLN A N 1
ATOM 995 C CA . GLN A 1 117 ? -13.533 6.428 24.287 1.00 91.69 117 GLN A CA 1
ATOM 996 C C . GLN A 1 117 ? -14.391 5.181 24.473 1.00 91.69 117 GLN A C 1
ATOM 998 O O . GLN A 1 117 ? -15.490 5.088 23.931 1.00 91.69 117 GLN A O 1
ATOM 1003 N N . GLU A 1 118 ? -13.905 4.235 25.267 1.00 90.00 118 GLU A N 1
ATOM 1004 C CA . GLU A 1 118 ? -14.633 3.011 25.589 1.00 90.00 118 GLU A CA 1
ATOM 1005 C C . GLU A 1 118 ? -15.325 3.152 26.955 1.00 90.00 118 GLU A C 1
ATOM 1007 O O . GLU A 1 118 ? -14.664 3.486 27.944 1.00 90.00 118 GLU A O 1
ATOM 1012 N N . PRO A 1 119 ? -16.648 2.928 27.052 1.00 92.38 119 PRO A N 1
ATOM 1013 C CA . PRO A 1 119 ? -17.367 3.035 28.316 1.00 92.38 119 PRO A CA 1
ATOM 1014 C C . PRO A 1 119 ? -17.014 1.883 29.268 1.00 92.38 119 PRO A C 1
ATOM 1016 O O . PRO A 1 119 ? -17.110 0.707 28.917 1.00 92.38 119 PRO A O 1
ATOM 1019 N N . VAL A 1 120 ? -16.668 2.218 30.513 1.00 94.12 120 VAL A N 1
ATOM 1020 C CA . VAL A 1 120 ? -16.352 1.245 31.567 1.00 94.12 120 VAL A CA 1
ATOM 1021 C C . VAL A 1 120 ? -17.563 1.049 32.466 1.00 94.12 120 VAL A C 1
ATOM 1023 O O . VAL A 1 120 ? -18.072 1.999 33.065 1.00 94.12 120 VAL A O 1
ATOM 1026 N N . TYR A 1 121 ? -17.994 -0.202 32.613 1.00 92.44 121 TYR A N 1
ATOM 1027 C CA . TYR A 1 121 ? -19.139 -0.568 33.439 1.00 92.44 121 TYR A CA 1
ATOM 1028 C C . TYR A 1 121 ? -18.732 -1.419 34.644 1.00 92.44 121 TYR A C 1
ATOM 1030 O O . TYR A 1 121 ? -17.877 -2.295 34.541 1.00 92.44 121 TYR A O 1
ATOM 1038 N N . VAL A 1 122 ? -19.407 -1.214 35.777 1.00 92.19 122 VAL A N 1
ATOM 1039 C CA . VAL A 1 122 ? -19.347 -2.103 36.949 1.00 92.19 122 VAL A CA 1
ATOM 1040 C C . VAL A 1 122 ? -20.697 -2.777 37.153 1.00 92.19 122 VAL A C 1
ATOM 1042 O O . VAL A 1 122 ? -21.749 -2.137 37.084 1.00 92.19 122 VAL A O 1
ATOM 1045 N N . LYS A 1 123 ? -20.666 -4.081 37.438 1.00 87.88 123 LYS A N 1
ATOM 1046 C CA . LYS A 1 123 ? -21.856 -4.875 37.751 1.00 87.88 123 LYS A CA 1
ATOM 1047 C C . LYS A 1 123 ? -22.334 -4.533 39.164 1.00 87.88 123 LYS A C 1
ATOM 1049 O O . LYS A 1 123 ? -21.637 -4.824 40.130 1.00 87.88 123 LYS A O 1
ATOM 1054 N N . GLN A 1 124 ? -23.503 -3.906 39.292 1.00 80.00 124 GLN A N 1
ATOM 1055 C CA . GLN A 1 124 ? -24.095 -3.591 40.602 1.00 80.00 124 GLN A CA 1
ATOM 1056 C C . GLN A 1 124 ? -25.064 -4.675 41.082 1.00 80.00 124 GLN A C 1
ATOM 1058 O O . GLN A 1 124 ? -25.164 -4.930 42.277 1.00 80.00 124 GLN A O 1
ATOM 1063 N N . PHE A 1 125 ? -25.764 -5.331 40.155 1.00 77.69 125 PHE A N 1
ATOM 1064 C CA . PHE A 1 125 ? -26.666 -6.451 40.426 1.00 77.69 125 PHE A CA 1
ATOM 1065 C C . PHE A 1 125 ? -26.757 -7.341 39.176 1.00 77.69 125 PHE A C 1
ATOM 1067 O O . PHE A 1 125 ? -26.300 -6.926 38.112 1.00 77.69 125 PHE A O 1
ATOM 1074 N N . LEU A 1 126 ? -27.332 -8.549 39.273 1.00 72.44 126 LEU A N 1
ATOM 1075 C CA . LEU A 1 126 ? -27.302 -9.600 38.231 1.00 72.44 126 LEU A CA 1
ATOM 1076 C C . LEU A 1 126 ? -27.574 -9.121 36.784 1.00 72.44 126 LEU A C 1
ATOM 1078 O O . LEU A 1 126 ? -26.997 -9.699 35.866 1.00 72.44 126 LEU A O 1
ATOM 1082 N N . TRP A 1 127 ? -28.359 -8.053 36.598 1.00 77.69 127 TRP A N 1
ATOM 1083 C CA . TRP A 1 127 ? -28.819 -7.535 35.300 1.00 77.69 127 TRP A CA 1
ATOM 1084 C C . TRP A 1 127 ? -28.496 -6.047 35.071 1.00 77.69 127 TRP A C 1
ATOM 1086 O O . TRP A 1 127 ? -28.800 -5.516 34.008 1.00 77.69 127 TRP A O 1
ATOM 1096 N N . PHE A 1 128 ? -27.901 -5.360 36.054 1.00 85.56 128 PHE A N 1
ATOM 1097 C CA . PHE A 1 128 ? -27.670 -3.915 35.995 1.00 85.56 128 PHE A CA 1
ATOM 1098 C C . PHE A 1 128 ? -26.180 -3.594 36.017 1.00 85.56 128 PHE A C 1
ATOM 1100 O O . PHE A 1 128 ? -25.473 -3.832 37.004 1.00 85.56 128 PHE A O 1
ATOM 1107 N N . ASN A 1 129 ? -25.737 -2.999 34.914 1.00 89.94 129 ASN A N 1
ATOM 1108 C CA . ASN A 1 129 ? -24.409 -2.439 34.746 1.00 89.94 129 ASN A CA 1
ATOM 1109 C C . ASN A 1 129 ? -24.490 -0.926 34.959 1.00 89.94 129 ASN A C 1
ATOM 1111 O O . ASN A 1 129 ? -25.289 -0.248 34.315 1.00 89.94 129 ASN A O 1
ATOM 1115 N N . LYS A 1 130 ? -23.655 -0.389 35.848 1.00 90.75 130 LYS A N 1
ATOM 1116 C CA . LYS A 1 130 ? -23.509 1.055 36.044 1.00 90.75 130 LYS A CA 1
ATOM 1117 C C . LYS A 1 130 ? -22.310 1.543 35.243 1.00 90.75 130 LYS A C 1
ATOM 1119 O O . LYS A 1 130 ? -21.212 1.029 35.441 1.00 90.75 130 LYS A O 1
ATOM 1124 N N . LEU A 1 131 ? -22.514 2.531 34.371 1.00 93.75 131 LEU A N 1
ATOM 1125 C CA . LEU A 1 131 ? -21.417 3.256 33.726 1.00 93.75 131 LEU A CA 1
ATOM 1126 C C . LEU A 1 131 ? -20.634 4.013 34.807 1.00 93.75 131 LEU A C 1
ATOM 1128 O O . LEU A 1 131 ? -21.221 4.795 35.556 1.00 93.75 131 LEU A O 1
ATOM 1132 N N . ILE A 1 132 ? -19.332 3.757 34.909 1.00 94.81 132 ILE A N 1
ATOM 1133 C CA . ILE A 1 132 ? -18.455 4.366 35.920 1.00 94.81 132 ILE A CA 1
ATOM 1134 C C . ILE A 1 132 ? -17.397 5.300 35.327 1.00 94.81 132 ILE A C 1
ATOM 1136 O O . ILE A 1 132 ? -16.738 6.013 36.077 1.00 94.81 132 ILE A O 1
ATOM 1140 N N . GLY A 1 133 ? -17.243 5.329 34.005 1.00 94.88 133 GLY A N 1
ATOM 1141 C CA . GLY A 1 133 ? -16.301 6.214 33.330 1.00 94.88 133 GLY A CA 1
ATOM 1142 C C . GLY A 1 133 ? -16.018 5.773 31.902 1.00 94.88 133 GLY A C 1
ATOM 1143 O O . GLY A 1 133 ? -16.740 4.943 31.350 1.00 94.88 133 GLY A O 1
ATOM 1144 N N . TYR A 1 134 ? -14.947 6.322 31.335 1.00 93.81 134 TYR A N 1
ATOM 1145 C CA . TYR A 1 134 ? -14.452 5.986 30.004 1.00 93.81 134 TYR A CA 1
ATOM 1146 C C . TYR A 1 134 ? -12.948 5.729 30.058 1.00 93.81 134 TYR A C 1
ATOM 1148 O O . TYR A 1 134 ? -12.218 6.459 30.731 1.00 93.81 134 TYR A O 1
ATOM 1156 N N . THR A 1 135 ? -12.483 4.723 29.326 1.00 93.75 135 THR A N 1
ATOM 1157 C CA . THR A 1 135 ? -11.065 4.534 29.007 1.00 93.75 135 THR A CA 1
ATOM 1158 C C . THR A 1 135 ? -10.760 5.169 27.661 1.00 93.75 135 THR A C 1
ATOM 1160 O O . THR A 1 135 ? -11.557 5.069 26.732 1.00 93.75 135 THR A O 1
ATOM 1163 N N . GLN A 1 136 ? -9.611 5.834 27.561 1.00 93.00 136 GLN A N 1
ATOM 1164 C CA . GLN A 1 136 ? -9.129 6.415 26.312 1.00 93.00 136 GLN A CA 1
ATOM 1165 C C . GLN A 1 136 ? -8.092 5.488 25.690 1.00 93.00 136 GLN A C 1
ATOM 1167 O O . GLN A 1 136 ? -7.062 5.217 26.306 1.00 93.00 136 GLN A O 1
ATOM 1172 N N . ASN A 1 137 ? -8.359 5.037 24.469 1.00 90.94 137 ASN A N 1
ATOM 1173 C CA . ASN A 1 137 ? -7.463 4.186 23.702 1.00 90.94 137 ASN A CA 1
ATOM 1174 C C . ASN A 1 137 ? -7.077 4.894 22.405 1.00 90.94 137 ASN A C 1
ATOM 1176 O O . ASN A 1 137 ? -7.935 5.322 21.637 1.00 90.94 137 ASN A O 1
ATOM 1180 N N . THR A 1 138 ? -5.780 5.002 22.131 1.00 92.56 138 THR A N 1
ATOM 1181 C CA . THR A 1 138 ? -5.313 5.499 20.834 1.00 92.56 138 THR A CA 1
ATOM 1182 C C . THR A 1 138 ? -5.548 4.432 19.771 1.00 92.56 138 THR A C 1
ATOM 1184 O O . THR A 1 138 ? -5.011 3.325 19.864 1.00 92.56 138 THR A O 1
ATOM 1187 N N . LYS A 1 139 ? -6.321 4.773 18.743 1.00 94.56 139 LYS A N 1
ATOM 1188 C CA . LYS A 1 139 ? -6.565 3.939 17.567 1.00 94.56 139 LYS A CA 1
ATOM 1189 C C . LYS A 1 139 ? -5.941 4.573 16.340 1.00 94.56 139 LYS A C 1
ATOM 1191 O O . LYS A 1 139 ? -5.789 5.789 16.252 1.00 94.56 139 LYS A O 1
ATOM 1196 N N . THR A 1 140 ? -5.591 3.720 15.390 1.00 96.50 140 THR A N 1
ATOM 1197 C CA . THR A 1 140 ? -5.119 4.131 14.075 1.00 96.50 140 THR A CA 1
ATOM 1198 C C . THR A 1 140 ? -5.983 3.487 13.015 1.00 96.50 140 THR A C 1
ATOM 1200 O O . THR A 1 140 ? -6.346 2.310 13.131 1.00 96.50 140 THR A O 1
ATOM 1203 N N . ALA A 1 141 ? -6.317 4.263 11.994 1.00 97.12 141 ALA A N 1
ATOM 1204 C CA . ALA A 1 141 ? -7.138 3.813 10.891 1.00 97.12 141 ALA A CA 1
ATOM 1205 C C . ALA A 1 141 ? -6.580 4.290 9.553 1.00 97.12 141 ALA A C 1
ATOM 1207 O O . ALA A 1 141 ? -5.779 5.220 9.506 1.00 97.12 141 ALA A O 1
ATOM 1208 N N . CYS A 1 142 ? -6.990 3.624 8.475 1.00 96.62 142 CYS A N 1
ATOM 1209 C CA . CYS A 1 142 ? -6.713 4.077 7.117 1.00 96.62 142 CYS A CA 1
ATOM 1210 C C . CYS A 1 142 ? -7.956 3.936 6.242 1.00 96.62 142 CYS A C 1
ATOM 1212 O O . CYS A 1 142 ? -8.725 2.985 6.366 1.00 96.62 142 CYS A O 1
ATOM 1214 N N . SER A 1 143 ? -8.122 4.862 5.310 1.00 96.19 143 SER A N 1
ATOM 1215 C CA . SER A 1 143 ? -9.158 4.846 4.286 1.00 96.19 143 SER A CA 1
ATOM 1216 C C . SER A 1 143 ? -8.531 4.943 2.900 1.00 96.19 143 SER A C 1
ATOM 1218 O O . SER A 1 143 ? -7.317 5.099 2.758 1.00 96.19 143 SER A O 1
ATOM 1220 N N . PHE A 1 144 ? -9.353 4.814 1.863 1.00 97.88 144 PHE A N 1
ATOM 1221 C CA . PHE A 1 144 ? -8.884 4.900 0.491 1.00 97.88 144 PHE A CA 1
ATOM 1222 C C . PHE A 1 144 ? -9.206 6.265 -0.098 1.00 97.88 144 PHE A C 1
ATOM 1224 O O . PHE A 1 144 ? -10.319 6.772 0.016 1.00 97.88 144 PHE A O 1
ATOM 1231 N N . ILE A 1 145 ? -8.236 6.820 -0.805 1.00 97.44 145 ILE A N 1
ATOM 1232 C CA . ILE A 1 145 ? -8.476 7.869 -1.793 1.00 97.44 145 ILE A CA 1
ATOM 1233 C C . ILE A 1 145 ? -8.843 7.187 -3.115 1.00 97.44 145 ILE A C 1
ATOM 1235 O O . ILE A 1 145 ? -9.801 7.568 -3.785 1.00 97.44 145 ILE A O 1
ATOM 1239 N N . ASN A 1 146 ? -8.119 6.116 -3.465 1.00 97.81 146 ASN A N 1
ATOM 1240 C CA . ASN A 1 146 ? -8.366 5.312 -4.657 1.00 97.81 146 ASN A CA 1
ATOM 1241 C C . ASN A 1 146 ? -7.819 3.883 -4.492 1.00 97.81 146 ASN A C 1
ATOM 1243 O O . ASN A 1 146 ? -6.894 3.631 -3.728 1.00 97.81 146 ASN A O 1
ATOM 1247 N N . GLY A 1 147 ? -8.345 2.930 -5.261 1.00 98.00 147 GLY A N 1
ATOM 1248 C CA . GLY A 1 147 ? -7.785 1.579 -5.338 1.00 98.00 147 GLY A CA 1
ATOM 1249 C C . GLY A 1 147 ? -8.398 0.544 -4.392 1.00 98.00 147 GLY A C 1
ATOM 1250 O O . GLY A 1 147 ? -7.804 -0.513 -4.221 1.00 98.00 147 GLY A O 1
ATOM 1251 N N . ILE A 1 148 ? -9.604 0.767 -3.857 1.00 98.25 148 ILE A N 1
ATOM 1252 C CA . ILE A 1 148 ? -10.320 -0.231 -3.033 1.00 98.25 148 ILE A CA 1
ATOM 1253 C C . ILE A 1 148 ? -10.362 -1.599 -3.734 1.00 98.25 148 ILE A C 1
ATOM 1255 O O . ILE A 1 148 ? -9.872 -2.589 -3.195 1.00 98.25 148 ILE A O 1
ATOM 1259 N N . THR A 1 149 ? -10.880 -1.648 -4.967 1.00 98.06 149 THR A N 1
ATOM 1260 C CA . THR A 1 149 ? -11.101 -2.904 -5.704 1.00 98.06 149 THR A CA 1
ATOM 1261 C C . THR A 1 149 ? -9.810 -3.693 -5.957 1.00 98.06 149 THR A C 1
ATOM 1263 O O . THR A 1 149 ? -9.788 -4.913 -5.817 1.00 98.06 149 THR A O 1
ATOM 1266 N N . ARG A 1 150 ? -8.700 -3.024 -6.303 1.00 98.50 150 ARG A N 1
ATOM 1267 C CA . ARG A 1 150 ? -7.423 -3.731 -6.527 1.00 98.50 150 ARG A CA 1
ATOM 1268 C C . ARG A 1 150 ? -6.809 -4.210 -5.214 1.00 98.50 150 ARG A C 1
ATOM 1270 O O . ARG A 1 150 ? -6.186 -5.263 -5.202 1.00 98.50 150 ARG A O 1
ATOM 1277 N N . THR A 1 151 ? -7.033 -3.500 -4.108 1.00 98.62 151 THR A N 1
ATOM 1278 C CA . THR A 1 151 ? -6.579 -3.953 -2.792 1.00 98.62 151 THR A CA 1
ATOM 1279 C C . THR A 1 151 ? -7.385 -5.144 -2.290 1.00 98.62 151 THR A C 1
ATOM 1281 O O . THR A 1 151 ? -6.780 -6.131 -1.883 1.00 98.62 151 THR A O 1
ATOM 1284 N N . ILE A 1 152 ? -8.721 -5.135 -2.382 1.00 98.62 152 ILE A N 1
ATOM 1285 C CA . ILE A 1 152 ? -9.517 -6.318 -2.004 1.00 98.62 152 ILE A CA 1
ATOM 1286 C C . ILE A 1 152 ? -9.200 -7.528 -2.893 1.00 98.62 152 ILE A C 1
ATOM 1288 O O . ILE A 1 152 ? -9.234 -8.656 -2.411 1.00 98.62 152 ILE A O 1
ATOM 1292 N N . TRP A 1 153 ? -8.812 -7.312 -4.156 1.00 98.75 153 TRP A N 1
ATOM 1293 C CA . TRP A 1 153 ? -8.319 -8.378 -5.028 1.00 98.75 153 TRP A CA 1
ATOM 1294 C C . TRP A 1 153 ? -7.020 -8.999 -4.503 1.00 98.75 153 TRP A C 1
ATOM 1296 O O . TRP A 1 153 ? -6.920 -10.224 -4.416 1.00 98.75 153 TRP A O 1
ATOM 1306 N N . LEU A 1 154 ? -6.045 -8.174 -4.099 1.00 98.81 154 LEU A N 1
ATOM 1307 C CA . LEU A 1 154 ? -4.794 -8.646 -3.489 1.00 98.81 154 LEU A CA 1
ATOM 1308 C C . LEU A 1 154 ? -5.070 -9.431 -2.197 1.00 98.81 154 LEU A C 1
ATOM 1310 O O . LEU A 1 154 ? -4.507 -10.508 -2.003 1.00 98.81 154 LEU A O 1
ATOM 1314 N N . LEU A 1 155 ? -5.974 -8.925 -1.348 1.00 98.50 155 LEU A N 1
ATOM 1315 C CA . LEU A 1 155 ? -6.388 -9.588 -0.108 1.00 98.50 155 LEU A CA 1
ATOM 1316 C C . LEU A 1 155 ? -7.060 -10.944 -0.381 1.00 98.50 155 LEU A C 1
ATOM 1318 O O . LEU A 1 155 ? -6.674 -11.945 0.220 1.00 98.50 155 LEU A O 1
ATOM 1322 N N . ALA A 1 156 ? -8.010 -10.999 -1.320 1.00 98.50 156 ALA A N 1
ATOM 1323 C CA . ALA A 1 156 ? -8.722 -12.221 -1.701 1.00 98.50 156 ALA A CA 1
ATOM 1324 C C . ALA A 1 156 ? -7.802 -13.282 -2.331 1.00 98.50 156 ALA A C 1
ATOM 1326 O O . ALA A 1 156 ? -8.061 -14.476 -2.220 1.00 98.50 156 ALA A O 1
ATOM 1327 N N . ASN A 1 157 ? -6.713 -12.865 -2.980 1.00 98.56 157 ASN A N 1
ATOM 1328 C CA . ASN A 1 157 ? -5.705 -13.763 -3.553 1.00 98.56 157 ASN A CA 1
ATOM 1329 C C . ASN A 1 157 ? -4.514 -14.012 -2.607 1.00 98.56 157 ASN A C 1
ATOM 1331 O O . ASN A 1 157 ? -3.467 -14.519 -3.017 1.00 98.56 157 ASN A O 1
ATOM 1335 N N . GLY A 1 158 ? -4.665 -13.665 -1.325 1.00 98.25 158 GLY A N 1
ATOM 1336 C CA . GLY A 1 158 ? -3.722 -14.012 -0.265 1.00 98.25 158 GLY A CA 1
ATOM 1337 C C . GLY A 1 158 ? -2.345 -13.359 -0.387 1.00 98.25 158 GLY A C 1
ATOM 1338 O O . GLY A 1 158 ? -1.379 -13.886 0.170 1.00 98.25 158 GLY A O 1
ATOM 1339 N N . VAL A 1 159 ? -2.240 -12.229 -1.092 1.00 98.31 159 VAL A N 1
ATOM 1340 C CA . VAL A 1 159 ? -0.999 -11.451 -1.165 1.00 98.31 159 VAL A CA 1
ATOM 1341 C C . VAL A 1 159 ? -0.682 -10.910 0.231 1.00 98.31 159 VAL A C 1
ATOM 1343 O O . VAL A 1 159 ? -1.478 -10.203 0.850 1.00 98.31 159 VAL A O 1
ATOM 1346 N N . GLN A 1 160 ? 0.484 -11.282 0.757 1.00 97.69 160 GLN A N 1
ATOM 1347 C CA . GLN A 1 160 ? 0.847 -11.011 2.153 1.00 97.69 160 GLN A CA 1
ATOM 1348 C C . GLN A 1 160 ? 1.330 -9.581 2.380 1.00 97.69 160 GLN A C 1
ATOM 1350 O O . GLN A 1 160 ? 1.177 -9.035 3.475 1.00 97.69 160 GLN A O 1
ATOM 1355 N N . GLN A 1 161 ? 1.959 -8.994 1.366 1.00 97.75 161 GLN A N 1
ATOM 1356 C CA . GLN A 1 161 ? 2.594 -7.689 1.449 1.00 97.75 161 GLN A CA 1
ATOM 1357 C C . GLN A 1 161 ? 2.418 -6.975 0.109 1.00 97.75 161 GLN A C 1
ATOM 1359 O O . GLN A 1 161 ? 2.554 -7.613 -0.934 1.00 97.75 161 GLN A O 1
ATOM 1364 N N . PHE A 1 162 ? 2.101 -5.682 0.119 1.00 98.31 162 PHE A N 1
ATOM 1365 C CA . PHE A 1 162 ? 1.959 -4.900 -1.113 1.00 98.31 162 PHE A CA 1
ATOM 1366 C C . PHE A 1 162 ? 2.250 -3.409 -0.884 1.00 98.31 162 PHE A C 1
ATOM 1368 O O . PHE A 1 162 ? 2.086 -2.924 0.238 1.00 98.31 162 PHE A O 1
ATOM 1375 N N . PRO A 1 163 ? 2.675 -2.667 -1.923 1.00 98.44 163 PRO A N 1
ATOM 1376 C CA . PRO A 1 163 ? 2.940 -1.239 -1.820 1.00 98.44 163 PRO A CA 1
ATOM 1377 C C . PRO A 1 163 ? 1.674 -0.398 -2.046 1.00 98.44 163 PRO A C 1
ATOM 1379 O O . PRO A 1 163 ? 0.847 -0.697 -2.912 1.00 98.44 163 PRO A O 1
ATOM 1382 N N . VAL A 1 164 ? 1.549 0.691 -1.289 1.00 98.75 164 VAL A N 1
ATOM 1383 C CA . VAL A 1 164 ? 0.492 1.709 -1.421 1.00 98.75 164 VAL A CA 1
ATOM 1384 C C . VAL A 1 164 ? 1.088 3.113 -1.340 1.00 98.75 164 VAL A C 1
ATOM 1386 O O . VAL A 1 164 ? 2.206 3.281 -0.850 1.00 98.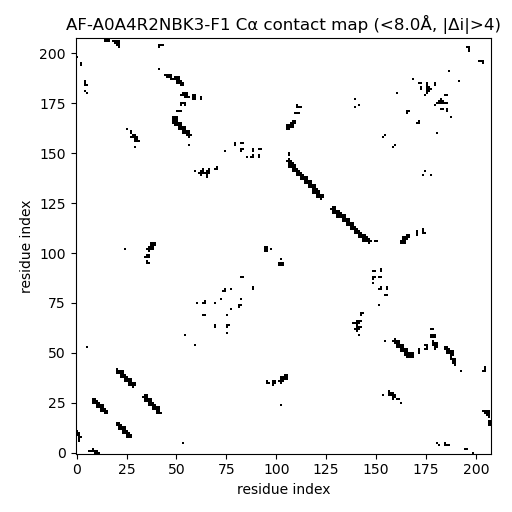75 164 VAL A O 1
ATOM 1389 N N . TYR A 1 165 ? 0.342 4.112 -1.813 1.00 98.69 165 TYR A N 1
ATOM 1390 C CA . TYR A 1 165 ? 0.692 5.522 -1.664 1.00 98.69 165 TYR A CA 1
ATOM 1391 C C . TYR A 1 165 ? 0.034 6.170 -0.452 1.00 98.69 165 TYR A C 1
ATOM 1393 O O . TYR A 1 165 ? -1.139 5.910 -0.188 1.00 98.69 165 TYR A O 1
ATOM 1401 N N . THR A 1 166 ? 0.749 7.106 0.163 1.00 98.38 166 THR A N 1
ATOM 1402 C CA . THR A 1 166 ? 0.188 8.181 0.997 1.00 98.38 166 THR A CA 1
ATOM 1403 C C . THR A 1 166 ? 0.565 9.544 0.406 1.00 98.38 166 THR A C 1
ATOM 1405 O O . THR A 1 166 ? 1.468 9.621 -0.431 1.00 98.38 166 THR A O 1
ATOM 1408 N N . TYR A 1 167 ? -0.135 10.602 0.822 1.00 96.94 167 TYR A N 1
ATOM 1409 C CA . TYR A 1 167 ? 0.061 11.988 0.353 1.00 96.94 167 TYR A CA 1
ATOM 1410 C C . TYR A 1 167 ? 0.536 12.945 1.456 1.00 96.94 167 TYR A C 1
ATOM 1412 O O . TYR A 1 167 ? 0.421 14.156 1.329 1.00 96.94 167 TYR A O 1
ATOM 1420 N N . SER A 1 168 ? 1.045 12.402 2.555 1.00 97.06 168 SER A N 1
ATOM 1421 C CA . SER A 1 168 ? 1.751 13.155 3.585 1.00 97.06 168 SER A CA 1
ATOM 1422 C C . SER A 1 168 ? 2.815 12.258 4.210 1.00 97.06 168 SER A C 1
ATOM 1424 O O . SER A 1 168 ? 2.714 11.019 4.170 1.00 97.06 168 SER A O 1
ATOM 1426 N N . GLU A 1 169 ? 3.850 12.880 4.769 1.00 97.38 169 GLU A N 1
ATOM 1427 C CA . GLU A 1 169 ? 4.882 12.164 5.517 1.00 97.38 169 GLU A CA 1
ATOM 1428 C C . GLU A 1 169 ? 4.299 11.611 6.826 1.00 97.38 169 GLU A C 1
ATOM 1430 O O . GLU A 1 169 ? 4.609 10.486 7.214 1.00 97.38 169 GLU A O 1
ATOM 1435 N N . GLU A 1 170 ? 3.375 12.334 7.467 1.00 97.38 170 GLU A N 1
ATOM 1436 C CA . GLU A 1 170 ? 2.682 11.884 8.674 1.00 97.38 170 GLU A CA 1
ATOM 1437 C C . GLU A 1 170 ? 1.894 10.589 8.436 1.00 97.38 170 GLU A C 1
ATOM 1439 O O . GLU A 1 170 ? 2.017 9.642 9.221 1.00 97.38 170 GLU A O 1
ATOM 1444 N N . ASP A 1 171 ? 1.143 10.505 7.332 1.00 97.94 171 ASP A N 1
ATOM 1445 C CA . ASP A 1 171 ? 0.408 9.296 6.952 1.00 97.94 171 ASP A CA 1
ATOM 1446 C C . ASP A 1 171 ? 1.385 8.157 6.646 1.00 97.94 171 ASP A C 1
ATOM 1448 O O . ASP A 1 171 ? 1.127 7.012 7.022 1.00 97.94 171 ASP A O 1
ATOM 1452 N N . ALA A 1 172 ? 2.521 8.453 6.000 1.00 98.25 172 ALA A N 1
ATOM 1453 C CA . ALA A 1 172 ? 3.547 7.461 5.686 1.00 98.25 172 ALA A CA 1
ATOM 1454 C C . ALA A 1 172 ? 4.173 6.872 6.958 1.00 98.25 172 ALA A C 1
ATOM 1456 O O . ALA A 1 172 ? 4.264 5.649 7.086 1.00 98.25 172 ALA A O 1
ATOM 1457 N N . ILE A 1 173 ? 4.545 7.726 7.918 1.00 97.94 173 ILE A N 1
ATOM 1458 C CA . ILE A 1 173 ? 5.085 7.337 9.227 1.00 97.94 173 ILE A CA 1
ATOM 1459 C C . ILE A 1 173 ? 4.056 6.501 9.986 1.00 97.94 173 ILE A C 1
ATOM 1461 O O . ILE A 1 173 ? 4.376 5.427 10.505 1.00 97.94 173 ILE A O 1
ATOM 1465 N N . LEU A 1 174 ? 2.804 6.961 10.040 1.00 98.06 174 LEU A N 1
ATOM 1466 C CA . LEU A 1 174 ? 1.741 6.257 10.743 1.00 98.06 174 LEU A CA 1
ATOM 1467 C C . LEU A 1 174 ? 1.492 4.880 10.117 1.00 98.06 174 LEU A C 1
ATOM 1469 O O . LEU A 1 174 ? 1.463 3.860 10.813 1.00 98.06 174 LEU A O 1
ATOM 1473 N N . LEU A 1 175 ? 1.367 4.826 8.794 1.00 98.38 175 LEU A N 1
ATOM 1474 C CA . LEU A 1 175 ? 1.126 3.589 8.073 1.00 98.38 175 LEU A CA 1
ATOM 1475 C C . LEU A 1 175 ? 2.304 2.618 8.205 1.00 98.38 175 LEU A C 1
ATOM 1477 O O . LEU A 1 175 ? 2.081 1.436 8.473 1.00 98.38 175 LEU A O 1
ATOM 1481 N N . ALA A 1 176 ? 3.546 3.090 8.082 1.00 98.25 176 ALA A N 1
ATOM 1482 C CA . ALA A 1 176 ? 4.739 2.265 8.249 1.00 98.25 176 ALA A CA 1
ATOM 1483 C C . ALA A 1 176 ? 4.818 1.682 9.669 1.00 98.25 176 ALA A C 1
ATOM 1485 O O . ALA A 1 176 ? 4.979 0.471 9.847 1.00 98.25 176 ALA A O 1
ATOM 1486 N N . LYS A 1 177 ? 4.578 2.509 10.690 1.00 97.94 177 LYS A N 1
ATOM 1487 C CA . LYS A 1 177 ? 4.608 2.097 12.096 1.00 97.94 177 LYS A CA 1
ATOM 1488 C C . LYS A 1 177 ? 3.583 1.010 12.419 1.00 97.94 177 LYS A C 1
ATOM 1490 O O . LYS A 1 177 ? 3.913 0.035 13.101 1.00 97.94 177 LYS A O 1
ATOM 1495 N N . TYR A 1 178 ? 2.344 1.165 11.951 1.00 97.81 178 TYR A N 1
ATOM 1496 C CA . TYR A 1 178 ? 1.234 0.303 12.371 1.00 97.81 178 TYR A CA 1
ATOM 1497 C C . TYR A 1 178 ? 0.911 -0.829 11.394 1.00 97.81 178 TYR A C 1
ATOM 1499 O O . TYR A 1 178 ? 0.492 -1.897 11.845 1.00 97.81 178 TYR A O 1
ATOM 1507 N N . ALA A 1 179 ? 1.164 -0.657 10.096 1.00 98.00 179 ALA A N 1
ATOM 1508 C CA . ALA A 1 179 ? 0.919 -1.674 9.074 1.00 98.00 179 ALA A CA 1
ATOM 1509 C C . ALA A 1 179 ? 2.107 -1.977 8.159 1.00 98.00 179 ALA A C 1
ATOM 1511 O O . ALA A 1 179 ? 2.049 -2.977 7.444 1.00 98.00 179 ALA A O 1
ATOM 1512 N N . GLY A 1 180 ? 3.184 -1.199 8.206 1.00 97.25 180 GLY A N 1
ATOM 1513 C CA . GLY A 1 180 ? 4.377 -1.422 7.402 1.00 97.25 180 GLY A CA 1
ATOM 1514 C C . GLY A 1 180 ? 5.047 -2.771 7.657 1.00 97.25 180 GLY A C 1
ATOM 1515 O O . GLY A 1 180 ? 4.884 -3.424 8.701 1.00 97.25 180 GLY A O 1
ATOM 1516 N N . ILE A 1 181 ? 5.838 -3.196 6.675 1.00 95.31 181 ILE A N 1
ATOM 1517 C CA . ILE A 1 181 ? 6.728 -4.350 6.823 1.00 95.31 181 ILE A CA 1
ATOM 1518 C C . ILE A 1 181 ? 7.809 -4.083 7.885 1.00 95.31 181 ILE A C 1
ATOM 1520 O O . ILE A 1 181 ? 8.093 -4.968 8.698 1.00 95.31 181 ILE A O 1
ATOM 1524 N N . TYR A 1 182 ? 8.284 -2.833 7.936 1.00 94.12 182 TYR A N 1
ATOM 1525 C CA . TYR A 1 182 ? 9.183 -2.242 8.926 1.00 94.12 182 TYR A CA 1
ATOM 1526 C C . TYR A 1 182 ? 8.579 -0.921 9.419 1.00 94.12 182 TYR A C 1
ATOM 1528 O O . TYR A 1 182 ? 7.939 -0.222 8.635 1.00 94.12 182 TYR A O 1
ATOM 1536 N N . SER A 1 183 ? 8.796 -0.566 10.690 1.00 91.62 183 SER A N 1
ATOM 1537 C CA . SER A 1 183 ? 8.149 0.605 11.309 1.00 91.62 183 SER A CA 1
ATOM 1538 C C . SER A 1 183 ? 8.540 1.939 10.673 1.00 91.62 183 SER A C 1
ATOM 1540 O O . SER A 1 183 ? 7.713 2.834 10.607 1.00 91.62 183 SER A O 1
ATOM 1542 N N . GLU A 1 184 ? 9.765 2.037 10.155 1.00 91.31 184 GLU A N 1
ATOM 1543 C CA . GLU A 1 184 ? 10.294 3.217 9.449 1.00 91.31 184 GLU A CA 1
ATOM 1544 C C . GLU A 1 184 ? 10.428 2.960 7.932 1.00 91.31 184 GLU A C 1
ATOM 1546 O O . GLU A 1 184 ? 11.164 3.638 7.215 1.00 91.31 184 GLU A O 1
ATOM 1551 N N . GLY A 1 185 ? 9.777 1.902 7.437 1.00 94.00 185 GLY A N 1
ATOM 1552 C CA . GLY A 1 185 ? 9.916 1.414 6.069 1.00 94.00 185 GLY A CA 1
ATOM 1553 C C . GLY A 1 185 ? 9.014 2.153 5.089 1.00 94.00 185 GLY A C 1
ATOM 1554 O O . GLY A 1 185 ? 8.028 1.579 4.627 1.00 94.00 185 GLY A O 1
ATOM 1555 N N . TYR A 1 186 ? 9.356 3.395 4.756 1.00 97.69 186 TYR A N 1
ATOM 1556 C CA . TYR A 1 186 ? 8.704 4.163 3.693 1.00 97.69 186 TYR A CA 1
ATOM 1557 C C . TYR A 1 186 ? 9.720 4.954 2.865 1.00 97.69 186 TYR A C 1
ATOM 1559 O O . TYR A 1 186 ? 10.805 5.284 3.346 1.00 97.69 186 TYR A O 1
ATOM 1567 N N . TYR A 1 187 ? 9.358 5.271 1.624 1.00 98.00 187 TYR A N 1
ATOM 1568 C CA . TYR A 1 187 ? 10.140 6.147 0.754 1.00 98.00 187 TYR A CA 1
ATOM 1569 C C . TYR A 1 187 ? 9.334 7.376 0.363 1.00 98.00 187 TYR A C 1
ATOM 1571 O O . TYR A 1 187 ? 8.239 7.233 -0.182 1.00 98.00 187 TYR A O 1
ATOM 1579 N N . GLY A 1 188 ? 9.917 8.560 0.541 1.00 97.94 188 GLY A N 1
ATOM 1580 C CA . GLY A 1 188 ? 9.543 9.714 -0.277 1.00 97.94 188 GLY A CA 1
ATOM 1581 C C . GLY A 1 188 ? 10.030 9.496 -1.710 1.00 97.94 188 GLY A C 1
ATOM 1582 O O . GLY A 1 188 ? 11.098 8.914 -1.926 1.00 97.94 188 GLY A O 1
ATOM 1583 N N . LEU A 1 189 ? 9.271 9.938 -2.713 1.00 97.00 189 LEU A N 1
ATOM 1584 C CA . LEU A 1 189 ? 9.595 9.618 -4.110 1.00 97.00 189 LEU A CA 1
ATOM 1585 C C . LEU A 1 189 ? 10.960 10.165 -4.572 1.00 97.00 189 LEU A C 1
ATOM 1587 O O . LEU A 1 189 ? 11.660 9.509 -5.343 1.00 97.00 189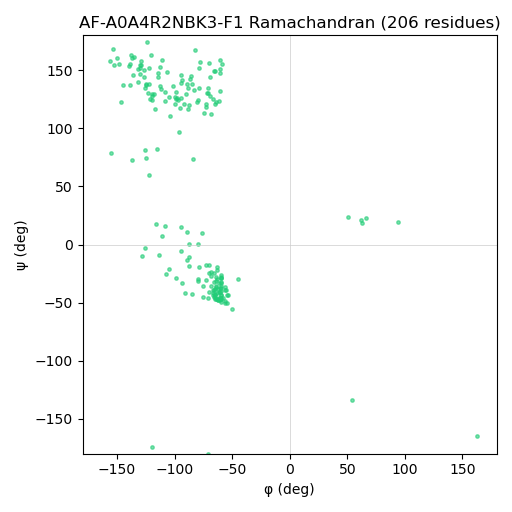 LEU A O 1
ATOM 1591 N N . LEU A 1 190 ? 11.394 11.323 -4.061 1.00 95.56 190 LEU A N 1
ATOM 1592 C CA . LEU A 1 190 ? 12.728 11.859 -4.356 1.00 95.56 190 LE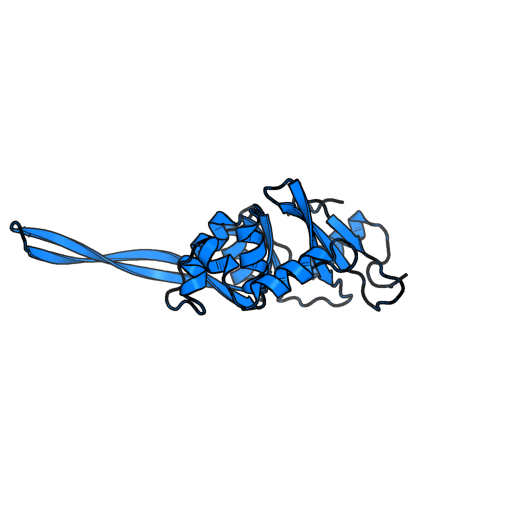U A CA 1
ATOM 1593 C C . LEU A 1 190 ? 13.852 10.978 -3.783 1.00 95.56 190 LEU A C 1
ATOM 1595 O O . LEU A 1 190 ? 14.895 10.803 -4.415 1.00 95.56 190 LEU A O 1
ATOM 1599 N N . GLU A 1 191 ? 13.660 10.434 -2.580 1.00 96.38 191 GLU A N 1
ATOM 1600 C CA . GLU A 1 191 ? 14.599 9.485 -1.975 1.00 96.38 191 GLU A CA 1
ATOM 1601 C C . GLU A 1 191 ? 14.652 8.188 -2.789 1.00 96.38 191 GLU A C 1
ATOM 1603 O O . GLU A 1 191 ? 15.743 7.704 -3.095 1.00 96.38 191 GLU A O 1
ATOM 1608 N N . LEU A 1 192 ? 13.482 7.674 -3.185 1.00 96.50 192 LEU A N 1
ATOM 1609 C CA . LEU A 1 192 ? 13.358 6.478 -4.010 1.00 96.50 192 LEU A CA 1
ATOM 1610 C C . LEU A 1 192 ? 14.127 6.625 -5.326 1.00 96.50 192 LEU A C 1
ATOM 1612 O O . LEU A 1 192 ? 14.951 5.769 -5.640 1.00 96.50 192 LEU A O 1
ATOM 1616 N N . ASN A 1 193 ? 13.925 7.724 -6.059 1.00 95.00 193 ASN A N 1
ATOM 1617 C CA . ASN A 1 193 ? 14.634 7.980 -7.315 1.00 95.00 193 ASN A CA 1
ATOM 1618 C C . ASN A 1 193 ? 16.157 7.958 -7.127 1.00 95.00 193 ASN A C 1
ATOM 1620 O O . ASN A 1 193 ? 16.853 7.245 -7.846 1.00 95.00 193 ASN A O 1
ATOM 1624 N N . LYS A 1 194 ? 16.675 8.663 -6.111 1.00 94.25 194 LYS A N 1
ATOM 1625 C CA . LYS A 1 194 ? 18.117 8.693 -5.803 1.00 94.25 194 LYS A CA 1
ATOM 1626 C C . LYS A 1 194 ? 18.682 7.312 -5.482 1.00 94.25 194 LYS A C 1
ATOM 1628 O O . LYS A 1 194 ? 19.867 7.062 -5.706 1.00 94.25 194 LYS A O 1
ATOM 1633 N N . GLU A 1 195 ? 17.887 6.430 -4.882 1.00 95.50 195 GLU A N 1
ATOM 1634 C CA . GLU A 1 195 ? 18.307 5.053 -4.632 1.00 95.50 195 GLU A CA 1
ATOM 1635 C C . GLU A 1 195 ? 18.290 4.217 -5.913 1.00 95.50 195 GLU A C 1
ATOM 1637 O O . GLU A 1 195 ? 19.269 3.527 -6.197 1.00 95.50 195 GLU A O 1
ATOM 1642 N N . LEU A 1 196 ? 17.233 4.323 -6.719 1.00 94.94 196 LEU A N 1
ATOM 1643 C CA . LEU A 1 196 ? 17.127 3.619 -7.996 1.00 94.94 196 LEU A CA 1
ATOM 1644 C C . LEU A 1 196 ? 18.259 4.004 -8.960 1.00 94.94 196 LEU A C 1
ATOM 1646 O O . LEU A 1 196 ? 18.826 3.122 -9.604 1.00 94.94 196 LEU A O 1
ATOM 1650 N N . GLU A 1 197 ? 18.654 5.278 -9.016 1.00 93.06 197 GLU A N 1
ATOM 1651 C CA . GLU A 1 197 ? 19.795 5.745 -9.820 1.00 93.06 197 GLU A CA 1
ATOM 1652 C C . GLU A 1 197 ? 21.089 5.029 -9.410 1.00 93.06 197 GLU A C 1
ATOM 1654 O O . GLU A 1 197 ? 21.813 4.504 -10.258 1.00 93.06 197 GLU A O 1
ATOM 1659 N N . LYS A 1 198 ? 21.342 4.925 -8.097 1.00 92.75 198 LYS A N 1
ATOM 1660 C CA . LYS A 1 198 ? 22.519 4.231 -7.545 1.00 92.75 198 LYS A CA 1
ATOM 1661 C C . LYS A 1 198 ? 22.506 2.729 -7.816 1.00 92.75 198 LYS A C 1
ATOM 1663 O O . LYS A 1 198 ? 23.569 2.128 -7.926 1.00 92.75 198 LYS A O 1
ATOM 1668 N N . LEU A 1 199 ? 21.324 2.114 -7.862 1.00 92.38 199 LEU A N 1
ATOM 1669 C CA . LEU A 1 199 ? 21.174 0.673 -8.082 1.00 92.38 199 LEU A CA 1
ATOM 1670 C C . LEU A 1 199 ? 21.305 0.277 -9.552 1.00 92.38 199 LEU A C 1
ATOM 1672 O O . LEU A 1 199 ? 21.689 -0.854 -9.846 1.00 92.38 199 LEU A O 1
ATOM 1676 N N . THR A 1 200 ? 20.942 1.170 -10.470 1.00 88.31 200 THR A N 1
ATOM 1677 C CA . THR A 1 200 ? 20.774 0.818 -11.884 1.00 88.31 200 THR A CA 1
ATOM 1678 C C . THR A 1 200 ? 21.867 1.362 -12.789 1.00 88.31 200 THR A C 1
ATOM 1680 O O . THR A 1 200 ? 22.110 0.759 -13.832 1.00 88.31 200 THR A O 1
ATOM 1683 N N . ASN A 1 201 ? 22.541 2.457 -12.417 1.00 81.31 201 ASN A N 1
ATOM 1684 C CA . ASN A 1 201 ? 23.485 3.173 -13.286 1.00 81.31 201 ASN A CA 1
ATOM 1685 C C . ASN A 1 201 ? 22.903 3.516 -14.679 1.00 81.31 201 ASN A C 1
ATOM 1687 O O . ASN A 1 201 ? 23.656 3.690 -15.637 1.00 81.31 201 ASN A O 1
ATOM 1691 N N . ILE A 1 202 ? 21.573 3.599 -14.814 1.00 82.38 202 ILE A N 1
ATOM 1692 C CA . ILE A 1 202 ? 20.883 3.999 -16.050 1.00 82.38 202 ILE A CA 1
ATOM 1693 C C . ILE A 1 202 ? 20.222 5.363 -15.863 1.00 82.38 202 ILE A C 1
ATOM 1695 O O . ILE A 1 202 ? 19.895 5.756 -14.744 1.00 82.38 202 ILE A O 1
ATOM 1699 N N . ASN A 1 203 ? 19.951 6.053 -16.972 1.00 83.75 203 ASN A N 1
ATOM 1700 C CA . ASN A 1 203 ? 19.032 7.183 -16.951 1.00 83.75 203 ASN A CA 1
ATOM 1701 C C . ASN A 1 203 ? 17.608 6.661 -16.689 1.00 83.75 203 ASN A C 1
ATOM 1703 O O . ASN A 1 203 ? 17.048 5.941 -17.515 1.00 83.75 203 ASN A O 1
ATOM 1707 N N . LEU A 1 204 ? 17.042 6.986 -15.524 1.00 84.88 204 LEU A N 1
ATOM 1708 C CA . LEU A 1 204 ? 15.691 6.564 -15.140 1.00 84.88 204 LEU A CA 1
ATOM 1709 C C . LEU A 1 204 ? 14.589 7.306 -15.899 1.00 84.88 204 LEU A C 1
ATOM 1711 O O . LEU A 1 204 ? 13.447 6.850 -15.905 1.00 84.88 204 LEU A O 1
ATOM 1715 N N . TYR A 1 205 ? 14.912 8.440 -16.510 1.00 85.00 205 TYR A N 1
ATOM 1716 C CA . TYR A 1 205 ? 13.933 9.416 -16.981 1.00 85.00 205 TYR A CA 1
ATOM 1717 C C . TYR A 1 205 ? 13.738 9.394 -18.490 1.00 85.00 205 TYR A C 1
ATOM 1719 O O . TYR A 1 205 ? 12.708 9.845 -18.983 1.00 85.00 205 TYR A O 1
ATOM 1727 N N . GLU A 1 206 ? 14.716 8.864 -19.219 1.00 76.06 206 GLU A N 1
ATOM 1728 C CA . GLU A 1 206 ? 14.617 8.689 -20.660 1.00 76.06 206 GLU A CA 1
ATOM 1729 C C . GLU A 1 206 ? 13.967 7.332 -20.969 1.00 76.06 206 GLU A C 1
ATOM 1731 O O . GLU A 1 206 ? 14.483 6.291 -20.538 1.00 76.06 206 GLU A O 1
ATOM 1736 N N . PRO A 1 207 ? 12.821 7.313 -21.672 1.00 67.38 207 PRO A N 1
ATOM 1737 C CA . PRO A 1 207 ? 12.300 6.077 -22.242 1.00 67.38 207 PRO A CA 1
ATOM 1738 C C . PRO A 1 207 ? 13.268 5.546 -23.314 1.00 67.38 207 PRO A C 1
ATOM 1740 O O . PRO A 1 207 ? 13.989 6.325 -23.940 1.00 67.38 207 PRO A O 1
ATOM 1743 N N . GLN A 1 208 ? 13.317 4.219 -23.479 1.00 61.19 208 GLN A N 1
ATOM 1744 C CA . GLN A 1 208 ? 14.170 3.552 -24.478 1.00 61.19 208 GLN A CA 1
ATOM 1745 C C . GLN A 1 208 ? 13.629 3.663 -25.900 1.00 61.19 208 GLN A C 1
ATOM 1747 O O . GLN A 1 208 ? 12.402 3.498 -26.070 1.00 61.19 208 GLN A O 1
#

Organism: NCBI:txid271160

Mean predicted aligned error: 4.51 Å